Protein 8OU1 (pdb70)

Organism: Mus musculus (NCBI:txid10090)

Sequence (287 aa):
DSPWEGSLDMFSIKHFRAKAQLISGHSSCQLVQALPDVIRSAGRLPPSHVWDLLDSMGPSKAKDICCVIRLCPHGSRDIQNYRLLYSYLNNKQCHCLATVQQVKMVLLPLPAFEPLPARLRPLGGPGLLEITHTSLLLAVLFPKDPDSPWEGSSLDMFSIKHFRAKAQLISGHSCQLVQALPDVIRSAGRLPPSHVWDLLDSMSKAKDICVIRLCCPHGSSRDIQNYRLLYSYLNNKQCHCLATVQQVKMVLLPLPAFEPLPARLRPLGGPGLEITHTSLLLAVLFPKDALPD

Structure (mmCIF, N/CA/C/O backbone):
data_8OU1
#
_entry.id   8OU1
#
_cell.length_a   54.520
_cell.length_b   56.624
_cell.length_c   97.657
_cell.angle_alpha   90.000
_cell.angle_beta   90.000
_cell.angle_gamma   90.000
#
_symmetry.space_group_name_H-M   'P 21 21 21'
#
loop_
_entity.id
_entity.type
_entity.pdbx_description
1 polymer 'SPOC domain-containing protein 1'
2 non-polymer 'CITRATE ANION'
3 water water
#
loop_
_atom_site.group_PDB
_atom_site.id
_atom_site.type_symbol
_atom_site.label_atom_id
_atom_site.label_alt_id
_atom_site.label_comp_id
_atom_site.label_asym_id
_atom_site.label_entity_id
_atom_site.label_seq_id
_atom_site.pdbx_PDB_ins_code
_atom_site.Cartn_x
_atom_site.Cartn_y
_atom_site.Cartn_z
_atom_site.occupancy
_atom_site.B_iso_or_equiv
_atom_site.auth_seq_id
_atom_site.auth_comp_id
_atom_site.auth_asym_id
_atom_site.auth_atom_id
_atom_site.pdbx_PDB_model_num
ATOM 1 N N . ASP A 1 3 ? 20.90161 45.53197 78.62660 1.000 56.50777 685 ASP A N 1
ATOM 2 C CA . ASP A 1 3 ? 19.59353 45.33035 78.00058 1.000 71.99983 685 ASP A CA 1
ATOM 3 C C . ASP A 1 3 ? 19.76811 44.55817 76.68236 1.000 66.18528 685 ASP A C 1
ATOM 4 O O . ASP A 1 3 ? 20.72289 44.76459 75.93020 1.000 52.79250 685 ASP A O 1
ATOM 13 N N . SER A 1 4 ? 18.82436 43.66115 76.43279 1.000 49.49311 686 SER A N 1
ATOM 14 C CA . SER A 1 4 ? 18.96461 42.68038 75.36856 1.000 40.70139 686 SER A CA 1
ATOM 15 C C . SER A 1 4 ? 18.91591 43.30463 73.97397 1.000 29.59236 686 SER A C 1
ATOM 16 O O . SER A 1 4 ? 18.04084 44.13142 73.68515 1.000 28.53814 686 SER A O 1
ATOM 24 N N . PRO A 1 5 ? 19.82790 42.89227 73.07602 1.000 23.20696 687 PRO A N 1
ATOM 25 C CA . PRO A 1 5 ? 19.80954 43.40953 71.70090 1.000 29.07281 687 PRO A CA 1
ATOM 26 C C . PRO A 1 5 ? 18.67247 42.86266 70.85569 1.000 26.69304 687 PRO A C 1
ATOM 27 O O . PRO A 1 5 ? 18.41406 43.39724 69.76863 1.000 28.16022 687 PRO A O 1
ATOM 38 N N . TRP A 1 6 ? 18.01582 41.79048 71.28462 1.000 26.01318 688 TRP A N 1
ATOM 39 C CA . TRP A 1 6 ? 16.84252 41.30674 70.57418 1.000 24.83241 688 TRP A CA 1
ATOM 40 C C . TRP A 1 6 ? 15.88206 40.71839 71.58613 1.000 20.53920 688 TRP A C 1
ATOM 41 O O . TRP A 1 6 ? 16.29794 39.98638 72.48606 1.000 20.36659 688 TRP A O 1
ATOM 62 N N . GLU A 1 7 ? 14.60419 41.06318 71.43444 1.000 20.17486 689 GLU A N 1
ATOM 63 C CA . GLU A 1 7 ? 13.50207 40.40665 72.12081 1.000 18.62460 689 GLU A CA 1
ATOM 64 C C . GLU A 1 7 ? 12.44066 40.10830 71.08127 1.000 23.90950 689 GLU A C 1
ATOM 65 O O . GLU A 1 7 ? 12.13533 40.95326 70.23676 1.000 23.96951 689 GLU A O 1
ATOM 77 N N . GLY A 1 8 ? 11.88405 38.91178 71.14484 1.000 20.34217 690 GLY A N 1
ATOM 78 C CA . GLY A 1 8 ? 10.90049 38.53257 70.15788 1.000 23.60853 690 GLY A CA 1
ATOM 79 C C . GLY A 1 8 ? 10.27323 37.19882 70.46220 1.000 19.35909 690 GLY A C 1
ATOM 80 O O . GLY A 1 8 ? 10.22036 36.76796 71.61730 1.000 21.90496 690 GLY A O 1
ATOM 84 N N . SER A 1 9 ? 9.79417 36.52140 69.42296 1.000 17.37923 691 SER A N 1
ATOM 85 C CA . SER A 1 9 ? 9.11141 35.25326 69.57194 1.000 18.07453 691 SER A CA 1
ATOM 86 C C . SER A 1 9 ? 9.84124 34.17976 68.78235 1.000 21.36659 691 SER A C 1
ATOM 87 O O . SER A 1 9 ? 10.34798 34.44373 67.68167 1.000 20.62833 691 SER A O 1
ATOM 95 N N . LEU A 1 10 ? 9.91393 32.99261 69.36672 1.000 17.75670 692 LEU A N 1
ATOM 96 C CA . LEU A 1 10 ? 10.41730 31.79412 68.69528 1.000 18.26631 692 LEU A CA 1
ATOM 97 C C . LEU A 1 10 ? 9.23268 30.87364 68.42630 1.000 20.00567 692 LEU A C 1
ATOM 98 O O . LEU A 1 10 ? 8.53680 30.45868 69.37060 1.000 18.60368 692 LEU A O 1
ATOM 114 N N . ASP A 1 11 ? 9.04743 30.50586 67.14573 1.000 19.28720 693 ASP A N 1
ATOM 115 C CA . ASP A 1 11 ? 7.92078 29.69085 66.67930 1.000 16.95658 693 ASP A CA 1
ATOM 116 C C . ASP A 1 11 ? 8.58659 28.50604 65.96134 1.000 18.88473 693 ASP A C 1
ATOM 117 O O . ASP A 1 11 ? 8.85916 28.53665 64.75335 1.000 19.22647 693 ASP A O 1
ATOM 126 N N . MET A 1 12 ? 8.87273 27.46341 66.72809 1.000 18.27219 694 MET A N 1
ATOM 127 C CA . MET A 1 12 ? 9.79889 26.40761 66.34915 1.000 20.09679 694 MET A CA 1
ATOM 128 C C . MET A 1 12 ? 9.14151 25.04480 66.39212 1.000 18.24618 694 MET A C 1
ATOM 129 O O . MET A 1 12 ? 8.65789 24.61542 67.44629 1.000 19.57276 694 MET A O 1
ATOM 143 N N . PHE A 1 13 ? 9.20660 24.33769 65.26503 1.000 18.19724 695 PHE A N 1
ATOM 144 C CA . PHE A 1 13 ? 8.71514 22.96969 65.12373 1.000 18.76051 695 PHE A CA 1
ATOM 145 C C . PHE A 1 13 ? 7.31397 22.91665 65.72855 1.000 18.96204 695 PHE A C 1
ATOM 146 O O . PHE A 1 13 ? 6.48645 23.77257 65.39483 1.000 21.58970 695 PHE A O 1
ATOM 163 N N . SER A 1 14 ? 7.01895 21.94809 66.58005 1.000 21.03942 696 SER A N 1
ATOM 164 C CA . SER A 1 14 ? 5.71781 21.76997 67.20411 1.000 24.66822 696 SER A CA 1
ATOM 165 C C . SER A 1 14 ? 5.64731 22.37841 68.59716 1.000 32.61073 696 SER A C 1
ATOM 166 O O . SER A 1 14 ? 4.68164 22.12650 69.32175 1.000 30.71643 696 SER A O 1
ATOM 174 N N . ILE A 1 15 ? 6.66684 23.11837 69.00919 1.000 24.16890 697 ILE A N 1
ATOM 175 C CA . ILE A 1 15 ? 6.66076 23.74269 70.32971 1.000 23.50809 697 ILE A CA 1
ATOM 176 C C . ILE A 1 15 ? 5.90304 25.05474 70.22794 1.000 21.33738 697 ILE A C 1
ATOM 177 O O . ILE A 1 15 ? 6.21696 25.91003 69.38959 1.000 23.58185 697 ILE A O 1
ATOM 193 N N . LYS A 1 16 ? 4.90008 25.22789 71.09162 1.000 27.31843 698 LYS A N 1
ATOM 194 C CA . LYS A 1 16 ? 4.10738 26.44979 71.05688 1.000 24.51594 698 LYS A CA 1
ATOM 195 C C . LYS A 1 16 ? 5.00730 27.67449 71.07147 1.000 22.72304 698 LYS A C 1
ATOM 196 O O . LYS A 1 16 ? 5.97837 27.73379 71.83033 1.000 24.71153 698 LYS A O 1
ATOM 200 N N . HIS A 1 17 ? 4.65317 28.66501 70.25424 1.000 21.51867 699 HIS A N 1
ATOM 201 C CA . HIS A 1 17 ? 5.46261 29.86832 70.15671 1.000 22.85869 699 HIS A CA 1
ATOM 202 C C . HIS A 1 17 ? 5.62493 30.48041 71.54209 1.000 26.09060 699 HIS A C 1
ATOM 203 O O . HIS A 1 17 ? 4.73416 30.38977 72.39448 1.000 25.06935 699 HIS A O 1
ATOM 217 N N . PHE A 1 18 ? 6.81072 31.01648 71.79601 1.000 19.87486 700 PHE A N 1
ATOM 218 C CA . PHE A 1 18 ? 7.05766 31.61900 73.10170 1.000 21.93301 700 PHE A CA 1
ATOM 219 C C . PHE A 1 18 ? 7.99525 32.80015 72.96784 1.000 22.35392 700 PHE A C 1
ATOM 220 O O . PHE A 1 18 ? 8.67282 32.97521 71.95900 1.000 18.45111 700 PHE A O 1
ATOM 237 N N . ARG A 1 19 ? 8.01752 33.63917 74.00329 1.000 19.29252 701 ARG A N 1
ATOM 238 C CA . ARG A 1 19 ? 8.82240 34.84434 73.95344 1.000 20.36030 701 ARG A CA 1
ATOM 239 C C . ARG A 1 19 ? 10.22197 34.57223 74.48293 1.000 17.02426 701 ARG A C 1
ATOM 240 O O . ARG A 1 19 ? 10.40642 33.82129 75.45192 1.000 18.81959 701 ARG A O 1
ATOM 261 N N . ALA A 1 20 ? 11.20622 35.19017 73.82364 1.000 20.14054 702 ALA A N 1
ATOM 262 C CA . ALA A 1 20 ? 12.60599 34.97457 74.12628 1.000 22.38576 702 ALA A CA 1
ATOM 263 C C . ALA A 1 20 ? 13.36659 36.27523 73.93985 1.000 18.92989 702 ALA A C 1
ATOM 264 O O . ALA A 1 20 ? 12.90331 37.21713 73.29063 1.000 21.57464 702 ALA A O 1
ATOM 271 N N . LYS A 1 21 ? 14.56542 36.30191 74.50767 1.000 18.11178 703 LYS A N 1
ATOM 272 C CA . LYS A 1 21 ? 15.49120 37.39432 74.30344 1.000 16.69652 703 LYS A CA 1
ATOM 273 C C . LYS A 1 21 ? 16.87368 36.82263 74.05764 1.000 19.47762 703 LYS A C 1
ATOM 274 O O . LYS A 1 21 ? 17.14595 35.64987 74.32570 1.000 21.44889 703 LYS A O 1
ATOM 293 N N . ALA A 1 22 ? 17.75817 37.67540 73.56845 1.000 20.87940 704 ALA A N 1
ATOM 294 C CA . ALA A 1 22 ? 19.10258 37.27164 73.18470 1.000 17.54129 704 ALA A CA 1
ATOM 295 C C . ALA A 1 22 ? 20.13660 38.02624 73.99455 1.000 28.11399 704 ALA A C 1
ATOM 296 O O . ALA A 1 22 ? 19.95602 39.20600 74.28581 1.000 22.95310 704 ALA A O 1
ATOM 303 N N . GLN A 1 23 ? 21.21895 37.33393 74.36205 1.000 22.21756 705 GLN A N 1
ATOM 304 C CA . GLN A 1 23 ? 22.37994 37.96982 74.97120 1.000 24.28264 705 GLN A CA 1
ATOM 305 C C . GLN A 1 23 ? 23.61529 37.54113 74.19361 1.000 25.94033 705 GLN A C 1
ATOM 306 O O . GLN A 1 23 ? 23.76774 36.36816 73.85440 1.000 24.67780 705 GLN A O 1
ATOM 310 N N . LEU A 1 24 ? 24.49156 38.49206 73.89879 1.000 27.51295 706 LEU A N 1
ATOM 311 C CA . LEU A 1 24 ? 25.72328 38.17688 73.18901 1.000 34.57505 706 LEU A CA 1
ATOM 312 C C . LEU A 1 24 ? 26.63631 37.31352 74.04580 1.000 35.63323 706 LEU A C 1
ATOM 313 O O . LEU A 1 24 ? 26.76810 37.53934 75.24979 1.000 30.90565 706 LEU A O 1
ATOM 329 N N . ILE A 1 25 ? 27.25959 36.29771 73.43917 1.000 25.53756 707 ILE A N 1
ATOM 330 C CA . ILE A 1 25 ? 28.27723 35.56495 74.18201 1.000 23.16030 707 ILE A CA 1
ATOM 331 C C . ILE A 1 25 ? 29.58142 35.47987 73.39417 1.000 35.79314 707 ILE A C 1
ATOM 332 O O . ILE A 1 25 ? 30.66174 35.52976 73.98750 1.000 30.25906 707 ILE A O 1
ATOM 348 N N . SER A 1 26 ? 29.51954 35.39237 72.06582 1.000 34.43029 708 SER A N 1
ATOM 349 C CA . SER A 1 26 ? 30.75038 35.38807 71.27816 1.000 35.15755 708 SER A CA 1
ATOM 350 C C . SER A 1 26 ? 30.68322 36.37311 70.11804 1.000 29.14093 708 SER A C 1
ATOM 351 O O . SER A 1 26 ? 29.62578 36.63317 69.53747 1.000 28.72547 708 SER A O 1
ATOM 359 N N . GLY A 1 27 ? 31.85415 36.89098 69.77918 1.000 34.87999 709 GLY A N 1
ATOM 360 C CA . GLY A 1 27 ? 31.99529 37.99689 68.85990 1.000 38.01249 709 GLY A CA 1
ATOM 361 C C . GLY A 1 27 ? 32.21779 39.28654 69.62670 1.000 46.21653 709 GLY A C 1
ATOM 362 O O . GLY A 1 27 ? 32.10897 39.34887 70.85468 1.000 34.95822 709 GLY A O 1
ATOM 366 N N . HIS A 1 28 ? 32.55761 40.33398 68.88283 1.000 47.24312 710 HIS A N 1
ATOM 367 C CA . HIS A 1 28 ? 32.90557 41.61328 69.48155 1.000 43.04776 710 HIS A CA 1
ATOM 368 C C . HIS A 1 28 ? 31.81409 42.65977 69.29329 1.000 50.25989 710 HIS A C 1
ATOM 369 O O . HIS A 1 28 ? 32.02473 43.82517 69.64629 1.000 34.32162 710 HIS A O 1
ATOM 373 N N A SER A 1 29 ? 30.65902 42.27646 68.74643 0.576 41.94475 711 SER A N 1
ATOM 374 N N B SER A 1 29 ? 30.65224 42.27728 68.76689 0.424 42.07097 711 SER A N 1
ATOM 375 C CA A SER A 1 29 ? 29.55731 43.20941 68.54357 0.576 46.21443 711 SER A CA 1
ATOM 376 C CA B SER A 1 29 ? 29.55415 43.22261 68.61568 0.424 46.22866 711 SER A CA 1
ATOM 377 C C A SER A 1 29 ? 28.24930 42.44056 68.40329 0.576 48.63758 711 SER A C 1
ATOM 378 C C B SER A 1 29 ? 28.25236 42.47099 68.37808 0.424 48.64892 711 SER A C 1
ATOM 379 O O A SER A 1 29 ? 28.22695 41.31453 67.89870 0.576 42.75995 711 SER A O 1
ATOM 380 O O B SER A 1 29 ? 28.23927 41.39160 67.77993 0.424 42.92309 711 SER A O 1
ATOM 395 N N . CYS A 1 30 ? 27.15683 43.07040 68.84572 1.000 49.87865 712 CYS A N 1
ATOM 396 C CA . CYS A 1 30 ? 25.81800 42.49629 68.73924 1.000 47.56962 712 CYS A CA 1
ATOM 397 C C . CYS A 1 30 ? 25.03292 43.08402 67.57008 1.000 46.43917 712 CYS A C 1
ATOM 398 O O . CYS A 1 30 ? 23.79725 42.94037 67.49812 1.000 30.14999 712 CYS A O 1
ATOM 406 N N . GLN A 1 31 ? 25.73078 43.72833 66.63887 1.000 31.60786 713 GLN A N 1
ATOM 407 C CA . GLN A 1 31 ? 25.03546 44.48908 65.61827 1.000 31.54521 713 GLN A CA 1
ATOM 408 C C . GLN A 1 31 ? 24.10896 43.59654 64.80076 1.000 40.11336 713 GLN A C 1
ATOM 409 O O . GLN A 1 31 ? 22.95183 43.95601 64.56404 1.000 33.36816 713 GLN A O 1
ATOM 423 N N . LEU A 1 32 ? 24.57013 42.40128 64.40102 1.000 38.96599 714 LEU A N 1
ATOM 424 C CA . LEU A 1 32 ? 23.69219 41.53360 63.61274 1.000 32.22702 714 LEU A CA 1
ATOM 425 C C . LEU A 1 32 ? 22.46474 41.10997 64.40545 1.000 21.89362 714 LEU A C 1
ATOM 426 O O . LEU A 1 32 ? 21.40488 40.85067 63.81443 1.000 23.90930 714 LEU A O 1
ATOM 442 N N . VAL A 1 33 ? 22.59143 41.03218 65.73327 1.000 24.76775 715 VAL A N 1
ATOM 443 C CA . VAL A 1 33 ? 21.46946 40.64787 66.57756 1.000 24.17232 715 VAL A CA 1
ATOM 444 C C . VAL A 1 33 ? 20.42374 41.74894 66.57688 1.000 25.25148 715 VAL A C 1
ATOM 445 O O . VAL A 1 33 ? 19.21399 41.48539 66.56890 1.000 23.16072 715 VAL A O 1
ATOM 458 N N . GLN A 1 34 ? 20.88037 43.00620 66.59630 1.000 24.88899 716 GLN A N 1
ATOM 459 C CA . GLN A 1 34 ? 19.93953 44.12046 66.62359 1.000 27.77560 716 GLN A CA 1
ATOM 460 C C . GLN A 1 34 ? 19.07986 44.16372 65.36386 1.000 26.97943 716 GLN A C 1
ATOM 461 O 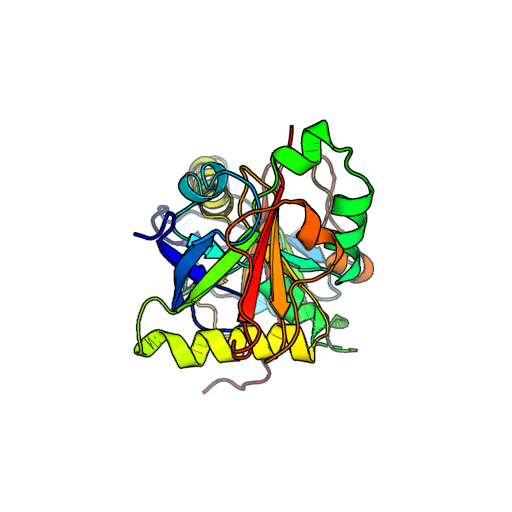O . GLN A 1 34 ? 17.97435 44.71341 65.40129 1.000 28.35749 716 GLN A O 1
ATOM 475 N N . ALA A 1 35 ? 19.53282 43.54474 64.27751 1.000 26.59309 717 ALA A N 1
ATOM 476 C CA . ALA A 1 35 ? 18.79908 43.50295 63.01771 1.000 27.84945 717 ALA A CA 1
ATOM 477 C C . ALA A 1 35 ? 17.82926 42.33320 62.90081 1.000 35.34753 717 ALA A C 1
ATOM 478 O O . ALA A 1 35 ? 17.16666 42.20579 61.86583 1.000 26.97259 717 ALA A O 1
ATOM 485 N N . LEU A 1 36 ? 17.74306 41.46174 63.90469 1.000 26.58609 718 LEU A N 1
ATOM 486 C CA . LEU A 1 36 ? 16.90629 40.28069 63.76136 1.000 25.32294 718 LEU A CA 1
ATOM 487 C C . LEU A 1 36 ? 15.42383 40.64613 63.73986 1.000 25.20853 718 LEU A C 1
ATOM 488 O O . LEU A 1 36 ? 15.00791 41.63065 64.35967 1.000 24.38833 718 LEU A O 1
ATOM 504 N N . PRO A 1 37 ? 14.59805 39.84256 63.07670 1.000 21.55187 719 PRO A N 1
ATOM 505 C CA . PRO A 1 37 ? 13.16982 40.15727 63.00064 1.000 25.92424 719 PRO A CA 1
ATOM 506 C C . PRO A 1 37 ? 12.42902 39.78063 64.27384 1.000 23.15647 719 PRO A C 1
ATOM 507 O O . PRO A 1 37 ? 12.90826 39.02614 65.11596 1.000 23.93688 719 PRO A O 1
ATOM 518 N N . ASP A 1 38 ? 11.19779 40.29247 64.36092 1.000 24.20016 720 ASP A N 1
ATOM 519 C CA . ASP A 1 38 ? 10.38610 40.14816 65.56776 1.000 27.48317 720 ASP A CA 1
ATOM 520 C C . ASP A 1 38 ? 9.94595 38.70282 65.79975 1.000 24.01946 720 ASP A C 1
ATOM 521 O O . ASP A 1 38 ? 9.80453 38.27438 66.95250 1.000 25.43459 720 ASP A O 1
ATOM 530 N N . VAL A 1 39 ? 9.64916 37.96053 64.72755 1.000 18.96193 721 VAL A N 1
ATOM 531 C CA . VAL A 1 39 ? 9.19643 36.57392 64.82690 1.000 22.44305 721 VAL A CA 1
ATOM 532 C C . VAL A 1 39 ? 10.19963 35.69636 64.09241 1.000 22.09665 721 VAL A C 1
ATOM 533 O O . VAL A 1 39 ? 10.48105 35.92972 62.90869 1.000 22.48018 721 VAL A O 1
ATOM 546 N N . ILE A 1 40 ? 10.75951 34.71254 64.79559 1.000 22.47784 722 ILE A N 1
ATOM 547 C CA . ILE A 1 40 ? 11.74051 33.79287 64.22513 1.000 21.91985 722 ILE A CA 1
ATOM 548 C C . ILE A 1 40 ? 11.17636 32.38001 64.26784 1.000 20.94650 722 ILE A C 1
ATOM 549 O O . ILE A 1 40 ? 10.86794 31.85303 65.34594 1.000 19.65889 722 ILE A O 1
ATOM 565 N N . ARG A 1 41 ? 11.06649 31.74773 63.10399 1.000 15.23985 723 ARG A N 1
ATOM 566 C CA . ARG A 1 41 ? 10.46699 30.43103 63.01840 1.000 13.46896 723 ARG A CA 1
ATOM 567 C C . ARG A 1 41 ? 11.49007 29.40649 62.55823 1.000 18.42981 723 ARG A C 1
ATOM 568 O O . ARG A 1 41 ? 12.59638 29.74271 62.12866 1.000 19.70495 723 ARG A O 1
ATOM 589 N N . SER A 1 42 ? 11.09780 28.13799 62.64963 1.000 17.29081 724 SER A N 1
ATOM 590 C CA . SER A 1 42 ? 11.96610 27.07410 62.13757 1.000 15.54211 724 SER A CA 1
ATOM 591 C C . SER A 1 42 ? 11.75285 26.91963 60.63081 1.000 20.29833 724 SER A C 1
ATOM 592 O O . SER A 1 42 ? 10.64437 26.59486 60.19259 1.000 19.80403 724 SER A O 1
ATOM 600 N N . ALA A 1 43 ? 12.82473 27.08866 59.85107 1.000 19.41546 725 ALA A N 1
ATOM 601 C CA . ALA A 1 43 ? 12.78170 26.74336 58.42866 1.000 24.95841 725 ALA A CA 1
ATOM 602 C C . ALA A 1 43 ? 13.06206 25.26833 58.21519 1.000 24.99320 725 ALA A C 1
ATOM 603 O O . ALA A 1 43 ? 12.46606 24.64123 57.31939 1.000 23.34486 725 ALA A O 1
ATOM 610 N N . GLY A 1 44 ? 13.92175 24.68501 59.04360 1.000 21.32840 726 GLY A N 1
ATOM 611 C CA . GLY A 1 44 ? 14.16928 23.26068 58.93063 1.000 26.39824 726 GLY A CA 1
ATOM 612 C C . GLY A 1 44 ? 15.19337 22.79426 59.93511 1.000 27.08104 726 GLY A C 1
ATOM 613 O O . GLY A 1 44 ? 15.72588 23.57389 60.72648 1.000 22.16806 726 GLY A O 1
ATOM 617 N N . ARG A 1 45 ? 15.43706 21.49408 59.91892 1.000 22.64556 727 ARG A N 1
ATOM 618 C CA . ARG A 1 45 ? 16.44786 20.89371 60.77094 1.000 19.98203 727 ARG A CA 1
ATOM 619 C C . ARG A 1 45 ? 17.76345 20.82920 60.00583 1.000 22.82408 727 ARG A C 1
ATOM 620 O O . ARG A 1 45 ? 17.78487 20.76499 58.77187 1.000 24.64488 727 ARG A O 1
ATOM 641 N N . LEU A 1 46 ? 18.86106 20.86963 60.74379 1.000 19.05707 728 LEU A N 1
ATOM 642 C CA . LEU A 1 46 ? 20.19148 20.74659 60.16382 1.000 22.21799 728 LEU A CA 1
ATOM 643 C C . LEU A 1 46 ? 20.99197 19.69410 60.91255 1.000 19.38916 728 LEU A C 1
ATOM 644 O O . LEU A 1 46 ? 20.87872 19.58549 62.13449 1.000 19.00341 728 LEU A O 1
ATOM 660 N N . PRO A 1 47 ? 21.85495 18.95070 60.22405 1.000 22.75638 729 PRO A N 1
ATOM 661 C CA . PRO A 1 47 ? 22.83919 18.13780 60.92982 1.000 21.02040 729 PRO A CA 1
ATOM 662 C C . PRO A 1 47 ? 23.70978 19.03097 61.79021 1.000 17.42620 729 PRO A C 1
ATOM 663 O O . PRO A 1 47 ? 24.06053 20.14654 61.37042 1.000 20.31505 729 PRO A O 1
ATOM 674 N N . PRO A 1 48 ? 24.08001 18.58844 62.98577 1.000 20.07065 730 PRO A N 1
ATOM 675 C CA . PRO A 1 48 ? 24.95073 19.43272 63.83003 1.000 23.37514 730 PRO A CA 1
ATOM 676 C C . PRO A 1 48 ? 26.25078 19.80690 63.16569 1.000 26.59245 730 PRO A C 1
ATOM 677 O O . PRO A 1 48 ? 26.79860 20.87897 63.45460 1.000 24.67108 730 PRO A O 1
ATOM 688 N N . SER A 1 49 ? 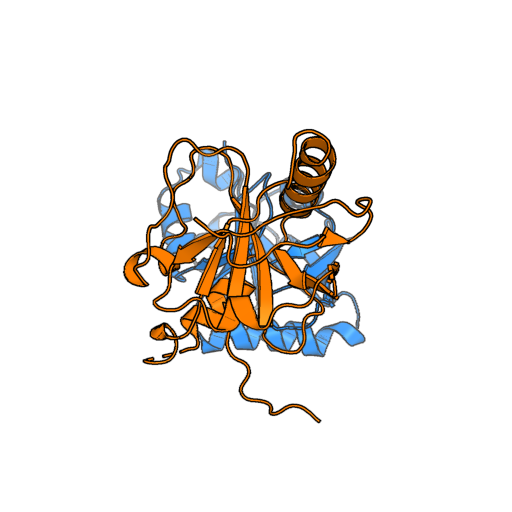26.75738 18.97196 62.25392 1.000 21.25017 731 SER A N 1
ATOM 689 C CA . SER A 1 49 ? 28.01799 19.29928 61.60371 1.000 22.72331 731 SER A CA 1
ATOM 690 C C . SER A 1 49 ? 27.90386 20.51639 60.70822 1.000 20.78414 731 SER A C 1
ATOM 691 O O . SER A 1 49 ? 28.93568 21.10121 60.35243 1.000 23.66769 731 SER A O 1
ATOM 699 N N . HIS A 1 50 ? 26.69225 20.88399 60.27974 1.000 23.36751 732 HIS A N 1
ATOM 700 C CA . HIS A 1 50 ? 26.54919 21.94532 59.28786 1.000 21.49541 732 HIS A CA 1
ATOM 701 C C . HIS A 1 50 ? 27.16759 23.25021 59.78554 1.000 21.28706 732 HIS A C 1
ATOM 702 O O . HIS A 1 50 ? 27.97261 23.88508 59.08643 1.000 22.96469 732 HIS A O 1
ATOM 716 N N . VAL A 1 51 ? 26.80357 23.65804 61.00236 1.000 18.20225 733 VAL A N 1
ATOM 717 C CA . VAL A 1 51 ? 27.27213 24.94194 61.52499 1.000 22.62246 733 VAL A CA 1
ATOM 718 C C . VAL A 1 51 ? 28.78412 24.92514 61.72526 1.000 22.88954 733 VAL A C 1
ATOM 719 O O . VAL A 1 51 ? 29.48306 25.91369 61.43040 1.000 23.48967 733 VAL A O 1
ATOM 732 N N . TRP A 1 52 ? 29.32598 23.79305 62.17087 1.000 22.50799 734 TRP A N 1
ATOM 733 C CA . TRP A 1 52 ? 30.76297 23.73747 62.42884 1.000 24.27228 734 TRP A CA 1
ATOM 734 C C . TRP A 1 52 ? 31.55053 23.72158 61.12520 1.000 25.44633 734 TRP A C 1
ATOM 735 O O . TRP A 1 52 ? 32.61618 24.33878 61.03109 1.000 25.90301 734 TRP A O 1
ATOM 756 N N . ASP A 1 53 ? 31.04852 23.01296 60.11314 1.000 24.24555 735 ASP A N 1
ATOM 757 C CA . ASP A 1 53 ? 31.67376 23.04558 58.79516 1.000 24.56872 735 ASP A CA 1
ATOM 758 C C . ASP A 1 53 ? 31.69082 24.45972 58.23475 1.000 26.41434 735 ASP A C 1
ATOM 759 O O . ASP A 1 53 ? 32.67893 24.88340 57.62269 1.000 26.02191 735 ASP A O 1
ATOM 768 N N . LEU A 1 54 ? 30.57944 25.19153 58.39485 1.000 22.07702 736 LEU A N 1
ATOM 769 C CA . LEU A 1 54 ? 30.51096 26.57640 57.91888 1.000 23.15478 736 LEU A CA 1
ATOM 770 C C . LEU A 1 54 ? 31.57754 27.44581 58.58413 1.000 27.26031 736 LEU A C 1
ATOM 771 O O . LEU A 1 54 ? 32.31773 28.19989 57.91143 1.000 29.14219 736 LEU A O 1
ATOM 787 N N . LEU A 1 55 ? 31.66023 27.36076 59.91652 1.000 26.13689 737 LEU A N 1
ATOM 788 C CA . LEU A 1 55 ? 32.68765 28.10537 60.64019 1.000 29.22667 737 LEU A CA 1
ATOM 789 C C . LEU A 1 55 ? 34.08749 27.70715 60.17844 1.000 34.49369 737 LEU A C 1
ATOM 790 O O . LEU A 1 55 ? 34.93533 28.57299 59.92737 1.000 34.23378 737 LEU A O 1
ATOM 806 N N . ASP A 1 56 ? 34.35239 26.39664 60.06532 1.000 27.37027 738 ASP A N 1
ATOM 807 C CA . ASP A 1 56 ? 35.65858 25.94031 59.60005 1.000 32.46826 738 ASP A CA 1
ATOM 808 C C . ASP A 1 56 ? 35.98287 26.48212 58.21766 1.000 30.48131 738 ASP A C 1
ATOM 809 O O . ASP A 1 56 ? 37.15797 26.68891 57.88865 1.000 37.66713 738 ASP A O 1
ATOM 818 N N . SER A 1 57 ? 34.96299 26.64808 57.37123 1.000 29.56703 739 SER A N 1
ATOM 819 C 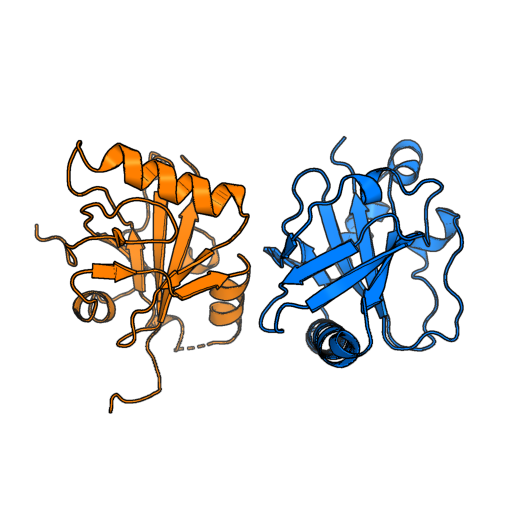CA . SER A 1 57 ? 35.18151 27.08371 56.00011 1.000 32.82753 739 SER A CA 1
ATOM 820 C C . SER A 1 57 ? 35.49834 28.56050 55.90565 1.000 41.81029 739 SER A C 1
ATOM 821 O O . SER A 1 57 ? 36.02328 29.00533 54.87922 1.000 37.98892 739 SER A O 1
ATOM 829 N N . MET A 1 58 ? 35.13520 29.33396 56.91808 1.000 33.76769 740 MET A N 1
ATOM 830 C CA . MET A 1 58 ? 35.37500 30.77251 56.88915 1.000 36.79543 740 MET A CA 1
ATOM 831 C C . MET A 1 58 ? 36.77825 31.15262 57.37223 1.000 36.78142 740 MET A C 1
ATOM 832 O O . MET A 1 58 ? 37.36025 30.50386 58.24745 1.000 43.56477 740 MET A O 1
ATOM 846 N N . GLY A 1 59 ? 37.31205 32.23073 56.79751 1.000 43.13688 741 GLY A N 1
ATOM 847 C CA . GLY A 1 59 ? 38.60062 32.76082 57.19577 1.000 59.04448 741 GLY A CA 1
ATOM 848 C C . GLY A 1 59 ? 38.48430 33.77995 58.31228 1.000 59.61119 741 GLY A C 1
ATOM 849 O O . GLY A 1 59 ? 37.38439 34.20020 58.66705 1.000 59.20405 741 GLY A O 1
ATOM 853 N N . PRO A 1 60 ? 39.61518 34.20626 58.88596 1.000 62.32573 742 PRO A N 1
ATOM 854 C CA . PRO A 1 60 ? 39.53141 35.11822 60.04839 1.000 60.76880 742 PRO A CA 1
ATOM 855 C C . PRO A 1 60 ? 38.79632 36.41977 59.75752 1.000 61.04506 742 PRO A C 1
ATOM 856 O O . PRO A 1 60 ? 38.01906 36.90031 60.60269 1.000 59.71391 742 PRO A O 1
ATOM 859 N N . SER A 1 61 ? 39.02287 37.00191 58.57492 1.000 56.61700 743 SER A N 1
ATOM 860 C CA . SER A 1 61 ? 38.35393 38.24811 58.21452 1.000 60.94231 743 SER A CA 1
ATOM 861 C C . SER A 1 61 ? 36.84326 38.10814 58.32472 1.000 62.97882 743 SER A C 1
ATOM 862 O O . SER A 1 61 ? 36.15612 39.03371 58.77632 1.000 49.09068 743 SER A O 1
ATOM 866 N N . LYS A 1 62 ? 36.30882 36.95693 57.90770 1.000 63.29638 744 LYS A N 1
ATOM 867 C CA . LYS A 1 62 ? 34.86758 36.74116 57.93191 1.000 53.75421 744 LYS A CA 1
ATOM 868 C C . LYS A 1 62 ? 34.39290 36.25052 59.29587 1.000 45.66325 744 LYS A C 1
ATOM 869 O O . LYS A 1 62 ? 33.30542 36.62105 59.75212 1.000 43.19719 744 LYS A O 1
ATOM 873 N N . ALA A 1 63 ? 35.18471 35.40790 59.95437 1.000 43.18733 745 ALA A N 1
ATOM 874 C CA . ALA A 1 63 ? 34.80581 34.90087 61.26253 1.000 34.41234 745 ALA A CA 1
ATOM 875 C C . ALA A 1 63 ? 34.72093 36.02166 62.28546 1.000 48.94331 745 ALA A C 1
ATOM 876 O O . ALA A 1 63 ? 34.04616 35.85967 63.30887 1.000 43.56721 745 ALA A O 1
ATOM 883 N N . LYS A 1 64 ? 35.35597 37.16922 62.01670 1.000 50.71334 746 LYS A N 1
ATOM 884 C CA . LYS A 1 64 ? 35.19782 38.30080 62.92638 1.000 45.46955 746 LYS A CA 1
ATOM 885 C C . LYS A 1 64 ? 33.81091 38.93074 62.83795 1.000 47.39619 746 LYS A C 1
ATOM 886 O O . LYS A 1 64 ? 33.46123 39.73739 63.70742 1.000 60.01306 746 LYS A O 1
ATOM 890 N N . ASP A 1 65 ? 33.01020 38.57719 61.82910 1.000 41.80658 747 ASP A N 1
ATOM 891 C CA . ASP A 1 65 ? 31.67906 39.15117 61.65962 1.000 40.55256 747 ASP A CA 1
ATOM 892 C C . ASP A 1 65 ? 30.57133 38.25617 62.20432 1.000 34.15898 747 ASP A C 1
ATOM 893 O O . ASP A 1 65 ? 29.40731 38.67038 62.20644 1.000 35.61843 747 ASP A O 1
ATOM 902 N N . ILE A 1 66 ? 30.90039 37.05556 62.66238 1.000 31.40642 748 ILE A N 1
ATOM 903 C CA . ILE A 1 66 ? 29.90882 36.13034 63.19493 1.000 24.07731 748 ILE A CA 1
ATOM 904 C C . ILE A 1 66 ? 29.50432 36.54388 64.59179 1.000 28.24527 748 ILE A C 1
ATOM 905 O O . ILE A 1 66 ? 30.32418 37.05842 65.36422 1.000 29.17540 748 ILE A O 1
ATOM 921 N N A CYS A 1 67 ? 28.21772 36.36801 64.90827 0.691 22.22797 749 CYS A N 1
ATOM 922 N N B CYS A 1 67 ? 28.25512 36.25186 64.95130 0.309 22.74143 749 CYS A N 1
ATOM 923 C CA A CYS A 1 67 ? 27.73548 36.54547 66.27011 0.691 24.74198 749 CYS A CA 1
ATOM 924 C CA B CYS A 1 67 ? 27.76675 36.56530 66.28833 0.309 24.64357 749 CYS A CA 1
ATOM 925 C C A CYS A 1 67 ? 27.28772 35.20546 66.83726 0.691 24.25303 749 CYS A C 1
ATOM 926 C C B CYS A 1 67 ? 27.09473 35.35229 66.91108 0.309 23.66706 749 CYS A C 1
ATOM 927 O O A CYS A 1 67 ? 26.77273 34.35665 66.10985 0.691 22.27635 749 CYS A O 1
ATOM 928 O O B CYS A 1 67 ? 26.22175 34.73956 66.29347 0.309 21.53349 749 CYS A O 1
ATOM 943 N N . VAL A 1 68 ? 27.48232 35.01685 68.13963 1.000 23.26172 750 VAL A N 1
ATOM 944 C CA . VAL A 1 68 ? 26.86555 33.92106 68.87941 1.000 24.20782 750 VAL A CA 1
ATOM 945 C C . VAL A 1 68 ? 26.04096 34.52491 70.00498 1.000 24.72309 750 VAL A C 1
ATOM 946 O O . VAL A 1 68 ? 26.54712 35.34161 70.78606 1.000 22.66076 750 VAL A O 1
ATOM 960 N N . ILE A 1 69 ? 24.78936 34.09605 70.12177 1.000 19.05073 751 ILE A N 1
ATOM 961 C CA . ILE A 1 69 ? 23.93546 34.57037 71.19710 1.000 19.83128 751 ILE A CA 1
ATOM 962 C C . ILE A 1 69 ? 23.49362 33.38742 72.04832 1.000 21.73267 751 ILE A C 1
ATOM 963 O O . ILE A 1 69 ? 23.38408 32.24937 71.58395 1.000 18.25431 751 ILE A O 1
ATOM 979 N N . ARG A 1 70 ? 23.23031 33.68850 73.30637 1.000 20.10687 752 ARG A N 1
ATOM 980 C CA . ARG A 1 70 ? 22.50718 32.83604 74.21637 1.000 18.82096 752 ARG A CA 1
ATOM 981 C C . ARG A 1 70 ? 21.05403 33.27502 74.16740 1.000 22.26559 752 ARG A C 1
ATOM 982 O O . ARG A 1 70 ? 20.76026 34.45760 74.34835 1.000 22.32072 752 ARG A O 1
ATOM 1003 N N . LEU A 1 71 ? 20.14961 32.35408 73.86406 1.000 18.52930 753 LEU A N 1
ATOM 1004 C CA . LEU A 1 71 ? 18.73467 32.66700 73.95377 1.000 18.28705 753 LEU A CA 1
ATOM 1005 C C . LEU A 1 71 ? 18.23720 32.38930 75.37160 1.000 24.11046 753 LEU A C 1
ATOM 1006 O O . LEU A 1 71 ? 18.71861 31.48010 76.05887 1.000 20.50993 753 LEU A O 1
ATOM 1022 N N . CYS A 1 72 ? 17.28010 33.20416 75.81401 1.000 19.20505 754 CYS A N 1
ATOM 1023 C CA . CYS A 1 72 ? 16.76882 33.17764 77.16910 1.000 21.01154 754 CYS A CA 1
ATOM 1024 C C . CYS A 1 72 ? 15.25100 33.27182 77.09710 1.000 20.33713 754 CYS A C 1
ATOM 1025 O O . CYS A 1 72 ? 14.72734 33.99519 76.23662 1.000 20.61641 754 CYS A O 1
ATOM 1033 N N . PRO A 1 73 ? 14.51695 32.55307 77.94921 1.000 21.28404 755 PRO A N 1
ATOM 1034 C CA . PRO A 1 73 ? 13.07312 32.80072 78.02604 1.000 19.42129 755 PRO A CA 1
ATOM 1035 C C . PRO A 1 73 ? 12.83322 34.24285 78.44759 1.000 22.80816 755 PRO A C 1
ATOM 1036 O O . PRO A 1 73 ? 13.55754 34.79223 79.28224 1.000 25.67516 755 PRO A O 1
ATOM 1047 N N . HIS A 1 74 ? 11.83955 34.88200 77.81714 1.000 22.40944 756 HIS A N 1
ATOM 1048 C CA . HIS A 1 74 ? 11.56041 36.28313 78.13174 1.000 21.94012 756 HIS A CA 1
ATOM 1049 C C . HIS A 1 74 ? 11.04310 36.42918 79.55519 1.000 24.86273 756 HIS A C 1
ATOM 1050 O O . HIS A 1 74 ? 11.43389 37.36101 80.27252 1.000 31.67707 756 HIS A O 1
ATOM 1064 N N . GLY A 1 75 ? 10.16132 35.53262 79.97614 1.000 22.38554 757 GLY A N 1
ATOM 1065 C CA . GLY A 1 75 ? 9.64200 35.53942 81.32468 1.000 32.24050 757 GLY A CA 1
ATOM 1066 C C . GLY A 1 75 ? 9.40878 34.13044 81.82924 1.000 33.97681 757 GLY A C 1
ATOM 1067 O O . GLY A 1 75 ? 9.67968 33.14350 81.14197 1.000 25.55631 757 GLY A O 1
ATOM 1071 N N . SER A 1 76 ? 8.92651 34.05561 83.06512 1.000 28.95221 758 SER A N 1
ATOM 1072 C CA . SER A 1 76 ? 8.74241 32.75790 83.70310 1.000 24.38532 758 SER A CA 1
ATOM 1073 C C . SER A 1 76 ? 7.78459 31.86889 82.92636 1.000 22.08588 758 SER A C 1
ATOM 1074 O O . SER A 1 76 ? 7.96293 30.64872 82.89826 1.000 28.27187 758 SER A O 1
ATOM 1082 N N . ARG A 1 77 ? 6.77011 32.45223 82.28546 1.000 28.91983 759 ARG A N 1
ATOM 1083 C CA . ARG A 1 77 ? 5.81566 31.61731 81.57200 1.000 29.06368 759 ARG A CA 1
ATOM 1084 C C . ARG A 1 77 ? 6.42184 30.98908 80.32032 1.000 29.19323 759 ARG A C 1
ATOM 1085 O O . ARG A 1 77 ? 5.79907 30.10298 79.72983 1.000 29.23872 759 ARG A O 1
ATOM 1106 N N . ASP A 1 78 ? 7.59785 31.43957 79.89636 1.000 23.82586 760 ASP A N 1
ATOM 1107 C CA . ASP A 1 78 ? 8.25781 30.91535 78.69884 1.000 20.24782 760 ASP A CA 1
ATOM 1108 C C . ASP A 1 78 ? 9.24772 29.80272 78.99148 1.000 25.29326 760 ASP A C 1
ATOM 1109 O O . ASP A 1 78 ? 9.70705 29.13567 78.05256 1.000 22.42175 760 ASP A O 1
ATOM 1118 N N . ILE A 1 79 ? 9.55652 29.55960 80.26738 1.000 20.85017 761 ILE A N 1
ATOM 1119 C CA . ILE A 1 79 ? 10.58766 28.58538 80.60190 1.000 22.62444 761 ILE A CA 1
ATOM 1120 C C . ILE A 1 79 ? 10.21878 27.20392 80.08255 1.000 23.90036 761 ILE A C 1
ATOM 1121 O O . ILE A 1 79 ? 11.06749 26.47847 79.54828 1.000 24.59985 761 ILE A O 1
ATOM 1137 N N . GLN A 1 80 ? 8.96472 26.79020 80.26776 1.000 24.00439 762 GLN A N 1
ATOM 1138 C CA . GLN A 1 80 ? 8.59987 25.41985 79.92870 1.000 24.01426 762 GLN A CA 1
ATOM 1139 C C . GLN A 1 80 ? 8.82683 25.15107 78.44004 1.000 24.12278 762 GLN A C 1
ATOM 1140 O O . GLN A 1 80 ? 9.40830 24.12506 78.06323 1.000 24.91725 762 GLN A O 1
ATOM 1154 N N . ASN A 1 81 ? 8.36128 26.05205 77.57636 1.000 21.05709 763 ASN A N 1
ATOM 1155 C CA . ASN A 1 81 ? 8.50457 25.80803 76.13953 1.000 19.44429 763 ASN A CA 1
ATOM 1156 C C . ASN A 1 81 ? 9.94534 25.99147 75.68378 1.000 19.56944 763 ASN A C 1
ATOM 1157 O O . ASN A 1 81 ? 10.39715 25.28812 74.77136 1.000 19.45674 763 ASN A O 1
ATOM 1168 N N . TYR A 1 82 ? 10.69177 26.89182 76.32034 1.000 21.10762 764 TYR A N 1
ATOM 1169 C CA . TYR A 1 82 ? 12.12318 26.97164 76.05282 1.000 18.50302 764 TYR A CA 1
ATOM 1170 C C . TYR A 1 82 ? 12.78825 25.62624 76.29041 1.000 18.49779 764 TYR A C 1
ATOM 1171 O O . TYR A 1 82 ? 13.55185 25.12474 75.44601 1.000 18.78099 764 TYR A O 1
ATOM 1189 N N . ARG A 1 83 ? 12.49644 25.01471 77.44305 1.000 20.37838 765 ARG A N 1
ATOM 1190 C CA . ARG A 1 83 ? 13.09063 23.72342 77.75396 1.000 20.88958 765 ARG A CA 1
ATOM 1191 C C . ARG A 1 83 ? 12.60242 22.65247 76.79060 1.000 21.51191 765 ARG A C 1
ATOM 1192 O O . ARG A 1 83 ? 13.36984 21.75970 76.41763 1.000 21.23895 765 ARG A O 1
ATOM 1213 N N . LEU A 1 84 ? 11.34562 22.73570 76.35787 1.000 19.46841 766 LEU A N 1
ATOM 1214 C CA . LEU A 1 84 ? 10.85165 21.75136 75.40057 1.000 20.13307 766 LEU A CA 1
ATOM 1215 C C . LEU A 1 84 ? 11.56864 21.87230 74.05669 1.000 21.41813 766 LEU A C 1
ATOM 1216 O O . LEU A 1 84 ? 11.84832 20.85533 73.41030 1.000 21.62868 766 LEU A O 1
ATOM 1232 N N . LEU A 1 85 ? 11.87351 23.09788 73.62271 1.000 20.93213 767 LEU A N 1
ATOM 1233 C CA . LEU A 1 85 ? 12.59606 23.25850 72.36609 1.000 20.27445 767 LEU A CA 1
ATOM 1234 C C . LEU A 1 85 ? 14.01660 22.71396 72.49070 1.000 18.95114 767 LEU A C 1
ATOM 1235 O O . LEU A 1 85 ? 14.52733 22.03545 71.57917 1.000 18.69117 767 LEU A O 1
ATOM 1251 N N . TYR A 1 86 ? 14.66763 22.99172 73.62630 1.000 18.09507 768 TYR A N 1
ATOM 1252 C CA . TYR A 1 86 ? 15.96003 22.37268 73.88554 1.000 20.75038 768 TYR A CA 1
ATOM 1253 C C . TYR A 1 86 ? 15.86157 20.85842 73.73543 1.000 18.93050 768 TYR A C 1
ATOM 1254 O O . TYR A 1 86 ? 16.67484 20.23224 73.04440 1.000 22.09328 768 TYR A O 1
ATOM 1272 N N . SER A 1 87 ? 14.88055 20.25443 74.40781 1.000 20.72212 769 SER A N 1
ATOM 1273 C CA . SER A 1 87 ? 14.74972 18.79569 74.39941 1.000 20.80055 769 SER A CA 1
ATOM 1274 C C . SER A 1 87 ? 14.47747 18.26505 72.99845 1.000 21.04501 769 SER A C 1
ATOM 1275 O O . SER A 1 87 ? 14.97916 17.19863 72.62398 1.000 25.94752 769 SER A O 1
ATOM 1283 N N . TYR A 1 88 ? 13.70901 19.00042 72.19913 1.000 22.54894 770 TYR A N 1
ATOM 1284 C CA . TYR A 1 88 ? 13.42485 18.55461 70.83819 1.000 24.20826 770 TYR A CA 1
ATOM 1285 C C . TYR A 1 88 ? 14.72134 18.44233 70.03933 1.000 22.83591 770 TYR A C 1
ATOM 1286 O O . TYR A 1 88 ? 15.01241 17.40084 69.42219 1.000 21.80102 770 TYR A O 1
ATOM 1304 N N . LEU A 1 89 ? 15.54334 19.49529 70.07939 1.000 20.08338 771 LEU A N 1
ATOM 1305 C CA . LEU A 1 89 ? 16.79789 19.44371 69.32554 1.000 19.23359 771 LEU A CA 1
ATOM 1306 C C . LEU A 1 89 ? 17.76805 18.40924 69.89436 1.000 20.87950 771 LEU A C 1
ATOM 1307 O O . LEU A 1 89 ? 18.41540 17.66933 69.13648 1.000 24.32171 771 LEU A O 1
ATOM 1323 N N . ASN A 1 90 ? 17.91298 18.37249 71.22231 1.000 22.59151 772 ASN A N 1
ATOM 1324 C CA . ASN A 1 90 ? 18.85350 17.44002 71.84050 1.000 27.64268 772 ASN A CA 1
ATOM 1325 C C . ASN A 1 90 ? 18.45611 16.00275 71.55498 1.000 29.36950 772 ASN A C 1
ATOM 1326 O O . ASN A 1 90 ? 19.31678 15.15079 71.29008 1.000 27.61455 772 ASN A O 1
ATOM 1337 N N . ASN A 1 91 ? 17.15834 15.70377 71.64409 1.000 26.04538 773 ASN A N 1
ATOM 1338 C CA . ASN A 1 91 ? 16.69689 14.33465 71.47227 1.000 33.98422 773 ASN A CA 1
ATOM 1339 C C . ASN A 1 91 ? 16.79290 13.89953 70.02290 1.000 34.78608 773 ASN A C 1
ATOM 1340 O O . ASN A 1 91 ? 17.05470 12.72101 69.74875 1.000 36.38492 773 ASN A O 1
ATOM 1351 N N . LYS A 1 92 ? 16.64237 14.82635 69.07937 1.000 32.17604 774 LYS A N 1
ATOM 1352 C CA . LYS A 1 92 ? 16.81703 14.44612 67.68475 1.000 32.81539 774 LYS A CA 1
ATOM 1353 C C . LYS A 1 92 ? 18.24322 14.62580 67.18285 1.000 26.39656 774 LYS A C 1
ATOM 1354 O O . LYS A 1 92 ? 18.51017 14.32438 66.01474 1.000 34.99707 774 LYS A O 1
ATOM 1373 N N . GLN A 1 93 ? 19.16455 15.07261 68.03090 1.000 24.73912 775 GLN A N 1
ATOM 1374 C CA . GLN A 1 93 ? 20.54347 15.28658 67.61679 1.000 33.83680 775 GLN A CA 1
ATOM 1375 C C . GLN A 1 93 ? 20.60343 16.14691 66.35349 1.000 34.09684 775 GLN A C 1
ATOM 1376 O O . GLN A 1 93 ? 21.21797 15.78911 65.34524 1.000 27.69520 775 GLN A O 1
ATOM 1390 N N . CYS A 1 94 ? 19.93736 17.30241 66.39819 1.000 25.03294 776 CYS A N 1
ATOM 1391 C CA . CYS A 1 94 ? 19.92453 18.19031 65.24874 1.000 19.71949 776 CYS A CA 1
ATOM 1392 C C . CYS A 1 94 ? 20.02054 19.63316 65.72867 1.000 19.29030 776 CYS A C 1
ATOM 1393 O O . CYS A 1 94 ? 19.87496 19.92652 66.91704 1.000 23.30022 776 CYS A O 1
ATOM 1401 N N . HIS A 1 95 ? 20.30399 20.51557 64.78371 1.000 19.28427 777 HIS A N 1
ATOM 1402 C CA . HIS A 1 95 ? 20.20524 21.95910 64.94381 1.000 17.79518 777 HIS A CA 1
ATOM 1403 C C . HIS A 1 95 ? 19.00757 22.46154 64.14404 1.000 20.54342 777 HIS A C 1
ATOM 1404 O O . HIS A 1 95 ? 18.32922 21.70472 63.44478 1.000 21.39652 777 HIS A O 1
ATOM 1418 N N . CYS A 1 96 ? 18.73613 23.76055 64.24385 1.000 15.12444 778 CYS A N 1
ATOM 1419 C CA . CYS A 1 96 ? 17.63118 24.37926 63.53347 1.000 16.20514 778 CYS A CA 1
ATOM 1420 C C . CYS A 1 96 ? 18.11687 25.51397 62.64635 1.000 17.38089 778 CYS A C 1
ATOM 1421 O O . CYS A 1 96 ? 18.80412 26.42432 63.11765 1.000 17.35221 778 CYS A O 1
ATOM 1429 N N . LEU A 1 97 ? 17.75342 25.45918 61.36320 1.000 16.29813 779 LEU A N 1
ATOM 1430 C CA . LEU A 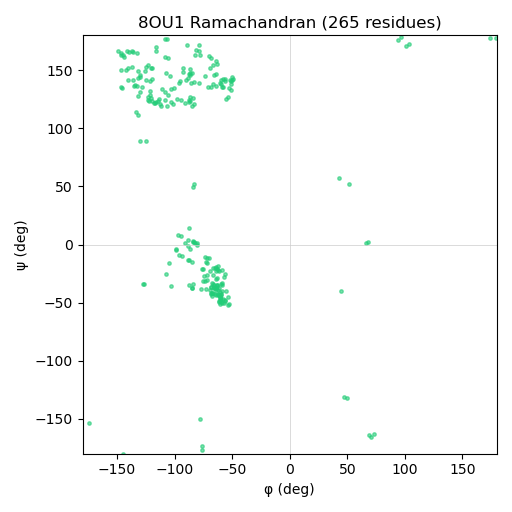1 97 ? 17.88037 26.60065 60.48282 1.000 16.49123 779 LEU A CA 1
ATOM 1431 C C . LEU A 1 97 ? 16.64530 27.47022 60.64478 1.000 18.71719 779 LEU A C 1
ATOM 1432 O O . LEU A 1 97 ? 15.52002 27.00452 60.39504 1.000 18.82956 779 LEU A O 1
ATOM 1448 N N . ALA A 1 98 ? 16.85958 28.72748 61.07551 1.000 16.49237 780 ALA A N 1
ATOM 1449 C CA . ALA A 1 98 ? 15.77450 29.66019 61.31020 1.000 14.38543 780 ALA A CA 1
ATOM 1450 C C . ALA A 1 98 ? 15.32821 30.30487 60.00516 1.000 19.77521 780 ALA A C 1
ATOM 1451 O O . ALA A 1 98 ? 15.99589 30.20883 58.96377 1.000 21.30985 780 ALA A O 1
ATOM 1458 N N . THR A 1 99 ? 14.18144 30.96991 60.06019 1.000 18.28342 781 THR A N 1
ATOM 1459 C CA . THR A 1 99 ? 13.65286 31.67716 58.89566 1.000 18.72038 781 THR A CA 1
ATOM 1460 C C . THR A 1 99 ? 14.29948 33.03665 58.66973 1.000 27.76025 781 THR A C 1
ATOM 1461 O O . THR A 1 99 ? 13.90909 33.73335 57.72268 1.000 26.13494 781 THR A O 1
ATOM 1472 N N . VAL A 1 100 ? 15.26959 33.44350 59.49372 1.000 21.55047 782 VAL A N 1
ATOM 1473 C CA . VAL A 1 100 ? 15.86752 34.76300 59.32491 1.000 21.32835 782 VAL A CA 1
ATOM 1474 C C . VAL A 1 100 ? 16.49317 34.87119 57.93888 1.000 21.77502 782 VAL A C 1
ATOM 1475 O O . VAL A 1 100 ? 17.16909 33.94778 57.46824 1.000 20.55089 782 VAL A O 1
ATOM 1488 N N . GLN A 1 101 ? 16.30059 36.02429 57.28532 1.000 24.78851 783 GLN A N 1
ATOM 1489 C CA . GLN A 1 101 ? 16.74864 36.20397 55.90663 1.000 32.39477 783 GLN A CA 1
ATOM 1490 C C . GLN A 1 101 ? 18.01797 37.02942 55.75181 1.000 30.31581 783 GLN A C 1
ATOM 1491 O O . GLN A 1 101 ? 18.84338 36.71323 54.88887 1.000 29.69817 783 GLN A O 1
ATOM 1505 N N . GLN A 1 102 ? 18.23098 38.05196 56.58256 1.000 23.70100 784 GLN A N 1
ATOM 1506 C CA . GLN A 1 102 ? 19.42117 38.89338 56.40272 1.000 29.14821 784 GLN A CA 1
ATOM 1507 C C . GLN A 1 102 ? 20.70686 38.13471 56.69737 1.000 26.98250 784 GLN A C 1
ATOM 1508 O O . GLN A 1 102 ? 21.74744 38.40104 56.08304 1.000 30.49795 784 GLN A O 1
ATOM 1522 N N . VAL A 1 103 ? 20.65946 37.20541 57.64905 1.000 25.21176 785 VAL A N 1
ATOM 1523 C CA . VAL A 1 103 ? 21.79477 36.37342 58.00116 1.000 23.92061 785 VAL A CA 1
ATOM 1524 C C . VAL A 1 103 ? 21.27382 34.94609 58.05906 1.000 22.42481 785 VAL A C 1
ATOM 1525 O O . VAL A 1 103 ? 20.06611 34.69908 58.10487 1.000 24.57327 785 VAL A O 1
ATOM 1538 N N . LYS A 1 104 ? 22.20237 34.00590 58.04705 1.000 23.47104 786 LYS A N 1
ATOM 1539 C CA . LYS A 1 104 ? 21.87429 32.61945 58.33150 1.000 24.99877 786 LYS A CA 1
ATOM 1540 C C . LYS A 1 104 ? 21.96045 32.46156 59.83864 1.000 20.48564 786 LYS A C 1
ATOM 1541 O O . LYS A 1 104 ? 23.00425 32.74155 60.43813 1.000 23.39236 786 LYS A O 1
ATOM 1560 N N . MET A 1 105 ? 20.86507 32.03377 60.45297 1.000 19.74651 787 MET A N 1
ATOM 1561 C CA . MET A 1 105 ? 20.81617 31.86923 61.89870 1.000 16.96207 787 MET A CA 1
ATOM 1562 C C . MET A 1 105 ? 20.57510 30.39137 62.16826 1.000 16.74640 787 MET A C 1
ATOM 1563 O O . MET A 1 105 ? 19.57394 29.81765 61.70200 1.000 18.69217 787 MET A O 1
ATOM 1577 N N . VAL A 1 106 ? 21.49528 29.77939 62.90754 1.000 15.70730 788 VAL A N 1
ATOM 1578 C CA . VAL A 1 106 ? 21.39921 28.37785 63.28679 1.000 15.71602 788 VAL A CA 1
ATOM 1579 C C . VAL A 1 106 ? 21.23715 28.32543 64.79870 1.000 18.10299 788 VAL A C 1
ATOM 1580 O O . VAL A 1 106 ? 22.07913 28.86084 65.53747 1.000 17.77819 788 VAL A O 1
ATOM 1593 N N . LEU A 1 107 ? 20.16385 27.68699 65.26777 1.000 18.00498 789 LEU A N 1
ATOM 1594 C CA . LEU A 1 107 ? 19.99496 27.42751 66.69146 1.000 13.96474 789 LEU A CA 1
ATOM 1595 C C . LEU A 1 107 ? 20.50011 26.03000 67.04075 1.000 17.48049 789 LEU A C 1
ATOM 1596 O O . LEU A 1 107 ? 20.28544 25.07321 66.28701 1.000 19.99371 789 LEU A O 1
ATOM 1612 N N . LEU A 1 108 ? 21.15653 25.91052 68.18742 1.000 19.25086 790 LEU A N 1
ATOM 1613 C CA . LEU A 1 108 ? 21.68598 24.63265 68.61819 1.000 17.68277 790 LEU A CA 1
ATOM 1614 C C . LEU A 1 108 ? 21.53521 24.46492 70.12167 1.000 17.65083 790 LEU A C 1
ATOM 1615 O O . LEU A 1 108 ? 21.53341 25.45719 70.87314 1.000 17.43930 790 LEU A O 1
ATOM 1631 N N . PRO A 1 109 ? 21.38072 23.22061 70.58514 1.000 16.85165 791 PRO A N 1
ATOM 1632 C CA . PRO A 1 109 ? 21.29776 22.94135 72.01758 1.000 18.43960 791 PRO A CA 1
ATOM 1633 C C . PRO A 1 109 ? 22.69050 22.76086 72.59535 1.000 19.63271 791 PRO A C 1
ATOM 1634 O O . PRO A 1 109 ? 23.60768 22.27080 71.93280 1.000 22.90792 791 PRO A O 1
ATOM 1645 N N . LEU A 1 110 ? 22.83618 23.16951 73.84920 1.000 18.01855 792 LEU A N 1
ATOM 1646 C CA . LEU A 1 110 ? 24.06155 22.93813 74.61605 1.000 20.35919 792 LEU A CA 1
ATOM 1647 C C . LEU A 1 110 ? 23.65610 22.38196 75.97246 1.000 17.62925 792 LEU A C 1
ATOM 1648 O O . LEU A 1 110 ? 23.04963 23.11452 76.78133 1.000 19.38470 792 LEU A O 1
ATOM 1664 N N . PRO A 1 111 ? 23.94889 21.11175 76.26840 1.000 18.29366 793 PRO A N 1
ATOM 1665 C CA . PRO A 1 111 ? 23.51066 20.53553 77.54709 1.000 24.91296 793 PRO A CA 1
ATOM 1666 C C . PRO A 1 111 ? 24.14527 21.20996 78.75794 1.000 16.86317 793 PRO A C 1
ATOM 1667 O O . PRO A 1 111 ? 25.20575 21.82621 78.68830 1.000 21.39042 793 PRO A O 1
ATOM 1678 N N . ALA A 1 112 ? 23.46626 21.05730 79.89822 1.000 22.58491 794 ALA A N 1
ATOM 1679 C CA . ALA A 1 112 ? 23.90945 21.66509 81.14857 1.000 23.83109 794 ALA A CA 1
ATOM 1680 C C . ALA A 1 112 ? 25.36683 21.33741 81.44515 1.000 31.67296 794 ALA A C 1
ATOM 1681 O O . ALA A 1 112 ? 25.83990 20.22848 81.19228 1.000 25.59780 794 ALA A O 1
ATOM 1688 N N . PHE A 1 113 ? 26.08040 22.32274 81.98273 1.000 24.82243 795 PHE A N 1
ATOM 1689 C CA . PHE A 1 113 ? 27.46165 22.22363 82.43166 1.000 27.99834 795 PHE A CA 1
ATOM 1690 C C . PHE A 1 113 ? 28.44268 22.01699 81.28432 1.000 25.32098 795 PHE A C 1
ATOM 1691 O O . PHE A 1 113 ? 29.64567 21.86575 81.54113 1.000 38.69230 795 PHE A O 1
ATOM 1708 N N . GLU A 1 114 ? 27.98441 21.98977 80.02622 1.000 22.78692 796 GLU A N 1
ATOM 1709 C CA . GLU A 1 114 ? 28.93235 21.77204 78.93726 1.000 22.62797 796 GLU A CA 1
ATOM 1710 C C . GLU A 1 114 ? 29.55923 23.10024 78.50170 1.000 27.59150 796 GLU A C 1
ATOM 1711 O O . GLU A 1 114 ? 28.86550 24.12970 78.43598 1.000 25.11069 796 GLU A O 1
ATOM 1723 N N . PRO A 1 115 ? 30.86308 23.11291 78.21779 1.000 30.17788 797 PRO A N 1
ATOM 1724 C CA . PRO A 1 115 ? 31.52102 24.37104 77.83398 1.000 36.13230 797 PRO A CA 1
ATOM 1725 C C . PRO A 1 115 ? 31.08824 24.84095 76.45400 1.000 31.79203 797 PRO A C 1
ATOM 1726 O O . PRO A 1 115 ? 30.57030 24.08123 75.63016 1.000 24.58874 797 PRO A O 1
ATOM 1737 N N . LEU A 1 116 ? 31.33731 26.12105 76.20020 1.000 34.26765 798 LEU A N 1
ATOM 1738 C CA . LEU A 1 116 ? 31.13046 26.66144 74.86974 1.000 33.03467 798 LEU A CA 1
ATOM 1739 C C . LEU A 1 116 ? 31.84589 25.78828 73.84017 1.000 29.26873 798 LEU A C 1
ATOM 1740 O O . LEU A 1 116 ? 33.01536 25.43199 74.04459 1.000 36.18074 798 LEU A O 1
ATOM 1756 N N . PRO A 1 117 ? 31.18645 25.41517 72.74085 1.000 27.45665 799 PRO A N 1
ATOM 1757 C CA . PRO A 1 117 ? 31.88519 24.66927 71.68739 1.000 31.18216 799 PRO A CA 1
ATOM 1758 C C . PRO A 1 117 ? 33.19969 25.33338 71.29881 1.000 41.51166 799 PRO A C 1
ATOM 1759 O O . PRO A 1 117 ? 33.30984 26.56243 71.22471 1.000 37.95521 799 PRO A O 1
ATOM 1770 N N . ALA A 1 118 ? 34.20166 24.49246 71.03125 1.000 43.55823 800 ALA A N 1
ATOM 1771 C CA . ALA A 1 118 ? 35.57478 24.97335 70.91584 1.000 44.89508 800 ALA A CA 1
ATOM 1772 C C . ALA A 1 118 ? 35.73060 25.95755 69.76482 1.000 40.31521 800 ALA A C 1
ATOM 1773 O O . ALA A 1 118 ? 36.45544 26.95208 69.88506 1.000 38.10417 800 ALA A O 1
ATOM 1780 N N . ARG A 1 119 ? 35.06245 25.69793 68.64007 1.000 37.81339 801 ARG A N 1
ATOM 1781 C CA . ARG A 1 119 ? 35.21415 26.55940 67.48054 1.000 39.62992 801 ARG A CA 1
ATOM 1782 C C . ARG A 1 119 ? 34.76674 27.97928 67.79054 1.000 38.72365 801 ARG A C 1
ATOM 1783 O O . ARG A 1 119 ? 35.21151 28.92251 67.12529 1.000 44.94978 801 ARG A O 1
ATOM 1804 N N . LEU A 1 120 ? 33.91530 28.15863 68.79745 1.000 41.16624 802 LEU A N 1
ATOM 1805 C CA . LEU A 1 120 ? 33.44443 29.49124 69.15689 1.000 37.65607 802 LEU A CA 1
ATOM 1806 C C . LEU A 1 120 ? 34.36434 30.20624 70.13564 1.000 48.53169 802 LEU A C 1
ATOM 1807 O O . LEU A 1 120 ? 34.21902 31.41925 70.32053 1.000 45.15997 802 LEU A O 1
ATOM 1823 N N . ARG A 1 121 ? 35.30641 29.49715 70.75631 1.000 54.86671 803 ARG A N 1
ATOM 1824 C CA . ARG A 1 121 ? 36.09945 30.11284 71.81647 1.000 54.29287 803 ARG A CA 1
ATOM 1825 C C . ARG A 1 121 ? 36.97548 31.26899 71.34623 1.000 52.64962 803 ARG A C 1
ATOM 1826 O O . ARG A 1 121 ? 37.11966 32.24189 72.10769 1.000 52.42517 803 ARG A O 1
ATOM 1830 N N . PRO A 1 122 ? 37.58261 31.24348 70.15678 1.000 46.11332 804 PRO A N 1
ATOM 1831 C CA . PRO A 1 122 ? 38.47394 32.34261 69.76256 1.000 50.57767 804 PRO A CA 1
ATOM 1832 C C . PRO A 1 122 ? 37.75265 33.54911 69.18811 1.000 60.71020 804 PRO A C 1
ATOM 1833 O O . PRO A 1 122 ? 38.41640 34.51094 68.78389 1.000 51.24140 804 PRO A O 1
ATOM 1844 N N . LEU A 1 123 ? 36.42408 33.53311 69.13856 1.000 50.74923 805 LEU A N 1
ATOM 1845 C CA . LEU A 1 123 ? 35.68355 34.69661 68.68082 1.000 41.07527 805 LEU A CA 1
ATOM 1846 C C . LEU A 1 123 ? 35.54647 35.73556 69.78240 1.000 47.53090 805 LEU A C 1
ATOM 1847 O O . LEU A 1 123 ? 34.95249 36.79601 69.55140 1.000 31.50712 805 LEU A O 1
ATOM 1863 N N . GLY A 1 124 ? 36.09525 35.45903 70.96620 1.000 38.71246 806 GLY A N 1
ATOM 1864 C CA . GLY A 1 124 ? 36.05757 36.43664 72.02433 1.000 38.62622 806 GLY A CA 1
ATOM 1865 C C . GLY A 1 124 ? 34.62932 36.60840 72.50938 1.000 36.00805 806 GLY A C 1
ATOM 1866 O O . GLY A 1 124 ? 33.74534 35.79987 72.22273 1.000 30.72813 806 GLY A O 1
ATOM 1870 N N . GLY A 1 125 ? 34.40867 37.69626 73.23547 1.000 28.64482 807 GLY A N 1
ATOM 1871 C CA . GLY A 1 125 ? 33.11225 37.98944 73.79272 1.000 38.70731 807 GLY A CA 1
ATOM 1872 C C . GLY A 1 125 ? 32.96686 37.54868 75.23453 1.000 29.78507 807 GLY A C 1
ATOM 1873 O O . GLY A 1 125 ? 33.87105 36.95203 75.82782 1.000 31.22190 807 GLY A O 1
ATOM 1877 N N . PRO A 1 126 ? 31.79916 37.82320 75.81975 1.000 30.28384 808 PRO A N 1
ATOM 1878 C CA . PRO A 1 126 ? 31.59336 37.47804 77.23973 1.000 32.74254 808 PRO A CA 1
ATOM 1879 C C . PRO A 1 126 ? 31.75538 35.99833 77.54892 1.000 37.16894 808 PRO A C 1
ATOM 1880 O O . PRO A 1 126 ? 31.98751 35.64356 78.71437 1.000 41.71604 808 PRO A O 1
ATOM 1891 N N . GLY A 1 127 ? 31.62133 35.12139 76.56625 1.000 28.73491 809 GLY A N 1
ATOM 1892 C CA . GLY A 1 127 ? 31.69402 33.70200 76.83305 1.000 31.36712 809 GLY A CA 1
ATOM 1893 C C . GLY A 1 127 ? 30.46974 33.20490 77.58678 1.000 30.23426 809 GLY A C 1
ATOM 1894 O O . GLY A 1 127 ? 29.47003 33.90294 77.76190 1.000 24.88499 809 GLY A O 1
ATOM 1898 N N A LEU A 1 128 ? 30.59576 31.97383 78.08405 0.699 24.79949 810 LEU A N 1
ATOM 1899 N N B LEU A 1 128 ? 30.56879 31.95064 78.02011 0.301 24.94673 810 LEU A N 1
ATOM 1900 C CA A LEU A 1 128 ? 29.51428 31.27275 78.76381 0.699 24.26577 810 LEU A CA 1
ATOM 1901 C CA B LEU A 1 128 ? 29.52594 31.26923 78.77018 0.301 24.35395 810 LEU A CA 1
ATOM 1902 C C A LEU A 1 128 ? 30.04797 30.64881 80.04344 0.699 24.50136 810 LEU A C 1
ATOM 1903 C C B LEU A 1 128 ? 30.11478 30.75316 80.07096 0.301 24.63005 810 LEU A C 1
ATOM 1904 O O A LEU A 1 128 ? 31.07255 29.95978 80.02031 0.699 26.71682 810 LEU A O 1
ATOM 1905 O O B LEU A 1 128 ? 31.24401 30.25499 80.09587 0.301 26.34171 810 LEU A O 1
ATOM 1936 N N . GLU A 1 129 ? 29.35702 30.88936 81.15235 1.000 23.11807 811 GLU A N 1
ATOM 1937 C CA . GLU A 1 129 ? 29.75173 30.26784 82.41047 1.000 33.16555 811 GLU A CA 1
ATOM 1938 C C . GLU A 1 129 ? 29.36628 28.78994 82.38290 1.000 29.81160 811 GLU A C 1
ATOM 1939 O O . GLU A 1 129 ? 28.33744 28.40977 81.82235 1.000 26.71472 811 GLU A O 1
ATOM 1952 N N . ILE A 1 130 ? 30.17563 27.96036 83.04009 1.000 28.94919 812 ILE A N 1
ATOM 1953 C CA . ILE A 1 130 ? 29.90796 26.53102 83.02220 1.000 28.26212 812 ILE A CA 1
ATOM 1954 C C . ILE A 1 130 ? 28.61802 26.19128 83.75868 1.000 30.93898 812 ILE A C 1
ATOM 1955 O O . ILE A 1 130 ? 27.94670 25.21279 83.41154 1.000 27.35123 812 ILE A O 1
ATOM 1967 N N . THR A 1 131 ? 28.19457 27.01606 84.71998 1.000 28.28216 813 THR A N 1
ATOM 1968 C CA . THR A 1 131 ? 27.00092 26.68993 85.50065 1.000 29.37633 813 THR A CA 1
ATOM 1969 C C . THR A 1 131 ? 25.69276 27.09514 84.82225 1.000 29.59815 813 THR A C 1
ATOM 1970 O O . THR A 1 131 ? 24.81697 27.70748 85.44659 1.000 27.73306 813 THR A O 1
ATOM 1981 N N . HIS A 1 132 ? 25.53311 26.72432 83.56153 1.000 30.45567 814 HIS A N 1
ATOM 1982 C CA . HIS A 1 132 ? 24.30996 26.96536 82.81605 1.000 22.80094 814 HIS A CA 1
ATOM 1983 C C . HIS A 1 132 ? 23.52471 25.66316 82.69832 1.000 22.75970 814 HIS A C 1
ATOM 1984 O O . HIS A 1 132 ? 24.10492 24.57601 82.60947 1.000 28.58069 814 HIS A O 1
ATOM 1999 N N . THR A 1 133 ? 22.19598 25.76956 82.72916 1.000 24.02410 815 THR A N 1
ATOM 2000 C CA . THR A 1 133 ? 21.34435 24.60807 82.50089 1.000 25.25963 815 THR A CA 1
ATOM 2001 C C . THR A 1 133 ? 21.33903 24.32778 80.99655 1.000 21.24602 815 THR A C 1
ATOM 2002 O O . THR A 1 133 ? 22.08608 24.94802 80.23710 1.000 21.69326 815 THR A O 1
ATOM 2013 N N . SER A 1 134 ? 20.50631 23.38674 80.55269 1.000 24.03564 816 SER A N 1
ATOM 2014 C CA . SER A 1 134 ? 20.33052 23.14653 79.12025 1.000 21.36341 816 SER A CA 1
ATOM 2015 C C . SER A 1 134 ? 19.96177 24.44848 78.42239 1.000 18.13490 816 SER A C 1
ATOM 2016 O O . SER A 1 134 ? 19.02374 25.13682 78.83156 1.000 23.94363 816 SER A O 1
ATOM 2024 N N . LEU A 1 135 ? 20.71659 24.78265 77.37813 1.000 19.95376 817 LEU A N 1
ATOM 2025 C CA . LEU A 1 135 ? 20.61723 26.08109 76.74326 1.000 15.83068 817 LEU A CA 1
ATOM 2026 C C . LEU A 1 135 ? 20.33734 25.97415 75.25261 1.000 18.56867 817 LEU A C 1
ATOM 2027 O O . LEU A 1 135 ? 20.71386 25.00427 74.59179 1.000 18.79426 817 LEU A O 1
ATOM 2043 N N . LEU A 1 136 ? 19.68983 27.00916 74.73059 1.000 17.32391 818 LEU A N 1
ATOM 2044 C CA . LEU A 1 136 ? 19.64129 27.26543 73.30028 1.000 19.23615 818 LEU A CA 1
ATOM 2045 C C . LEU A 1 136 ? 20.61205 28.39628 72.97665 1.000 18.71847 818 LEU A C 1
ATOM 2046 O O . LEU A 1 136 ? 20.52979 29.48213 73.56983 1.000 18.58247 818 LEU A O 1
ATOM 2062 N N . LEU A 1 137 ? 21.55995 28.12214 72.08428 1.000 15.97580 819 LEU A N 1
ATOM 2063 C CA . LEU A 1 137 ? 22.43344 29.11634 71.49760 1.000 16.27982 819 LEU A CA 1
ATOM 2064 C C . LEU A 1 137 ? 22.04608 29.33377 70.04448 1.000 17.71914 819 LEU A C 1
ATOM 2065 O O . LEU A 1 137 ? 21.38271 28.49826 69.42789 1.000 15.85594 819 LEU A O 1
ATOM 2081 N N . ALA A 1 138 ? 22.48169 30.45030 69.48168 1.000 16.82444 820 ALA A N 1
ATOM 2082 C CA . ALA A 1 138 ? 22.32614 30.64011 68.04516 1.000 16.40507 820 ALA A CA 1
ATOM 2083 C C . ALA A 1 138 ? 23.56575 31.29877 67.46732 1.000 18.86639 820 ALA A C 1
ATOM 2084 O O . ALA A 1 138 ? 24.19488 32.14079 68.11311 1.000 19.92143 820 ALA A O 1
ATOM 2091 N N . VAL A 1 139 ? 23.93821 30.86036 66.27036 1.000 17.49588 821 VAL A N 1
ATOM 2092 C CA . VAL A 1 139 ? 25.03316 31.43443 65.50299 1.000 18.42484 821 VAL A CA 1
ATOM 2093 C C . VAL A 1 139 ? 24.45765 32.20389 64.32757 1.000 22.33501 821 VAL A C 1
ATOM 2094 O O . VAL A 1 139 ? 23.61814 31.67978 63.58323 1.000 19.67753 821 VAL A O 1
ATOM 2107 N N . LEU A 1 140 ? 24.92606 33.44201 64.15037 1.000 18.95684 822 LEU A N 1
ATOM 2108 C CA . LEU A 1 140 ? 24.48444 34.34040 63.10425 1.000 17.67349 822 LEU A CA 1
ATOM 2109 C C . LEU A 1 140 ? 25.65075 34.54395 62.15397 1.000 24.01029 822 LEU A C 1
ATOM 2110 O O . LEU A 1 140 ? 26.71202 35.05657 62.57668 1.000 23.03334 822 LEU A O 1
ATOM 2126 N N . PHE A 1 141 ? 25.41596 34.18682 60.87756 1.000 23.22332 823 PHE A N 1
ATOM 2127 C CA . PHE A 1 141 ? 26.38304 34.26033 59.77457 1.000 24.41102 823 PHE A CA 1
ATOM 2128 C C . PHE A 1 141 ? 25.93831 35.33726 58.79631 1.000 25.47135 823 PHE A C 1
ATOM 2129 O O . PHE A 1 141 ? 24.89646 35.16824 58.13878 1.000 31.45555 823 PHE A O 1
ATOM 2146 N N . PRO A 1 142 ? 26.72327 36.38369 58.56882 1.000 29.90014 824 PRO A N 1
ATOM 2147 C CA . PRO A 1 142 ? 26.41950 37.29070 57.45787 1.000 40.29861 824 PRO A CA 1
ATOM 2148 C C . PRO A 1 142 ? 26.59854 36.55793 56.13868 1.000 40.91118 824 PRO A C 1
ATOM 2149 O O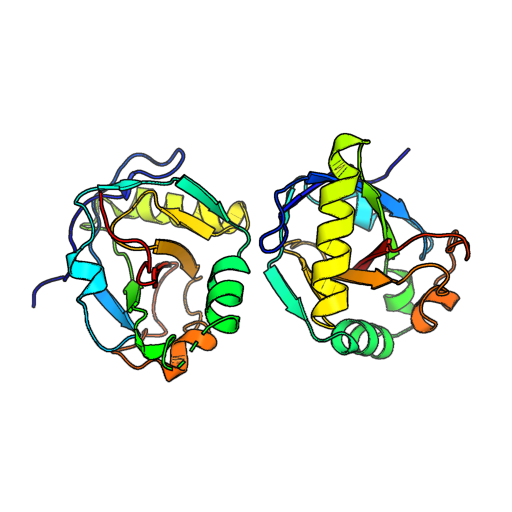 . PRO A 1 142 ? 27.35311 35.58690 56.03912 1.000 37.16979 824 PRO A O 1
ATOM 2160 N N . LYS A 1 143 ? 25.88553 37.01997 55.12176 1.000 47.64307 825 LYS A N 1
ATOM 2161 C CA . LYS A 1 143 ? 25.99859 36.40973 53.80620 1.000 50.82420 825 LYS A CA 1
ATOM 2162 C C . LYS A 1 143 ? 27.11488 37.02746 52.97718 1.000 56.47943 825 LYS A C 1
ATOM 2163 O O . LYS A 1 143 ? 27.51513 36.43744 51.96825 1.000 68.70046 825 LYS A O 1
ATOM 2170 N N . ASP A 1 144 ? 27.64644 38.17182 53.39739 1.000 67.43215 826 ASP A N 1
ATOM 2171 C CA . ASP A 1 144 ? 28.78649 38.78535 52.72968 1.000 81.03674 826 ASP A CA 1
ATOM 2172 C C . ASP A 1 144 ? 29.88667 39.13255 53.73167 1.000 67.35939 826 ASP A C 1
ATOM 2173 O O . ASP A 1 144 ? 29.62482 39.71482 54.78469 1.000 63.31344 826 ASP A O 1
ATOM 2182 N N . PRO B 1 2 ? -10.87797 17.89024 30.57501 1.000 54.81391 684 PRO B N 1
ATOM 2183 C CA . PRO B 1 2 ? -10.46540 17.39207 31.89344 1.000 63.06334 684 PRO B CA 1
ATOM 2184 C C . PRO B 1 2 ? -11.12282 18.16825 33.01856 1.000 64.35206 684 PRO B C 1
ATOM 2185 O O . PRO B 1 2 ? -11.37355 19.36302 32.87044 1.000 66.01198 684 PRO B O 1
ATOM 2196 N N . ASP B 1 3 ? -11.39630 17.50487 34.13332 1.000 64.45095 685 ASP B N 1
ATOM 2197 C CA . ASP B 1 3 ? -12.03252 18.15325 35.26628 1.000 56.99265 685 ASP B CA 1
ATOM 2198 C C . ASP B 1 3 ? -11.00344 18.44240 36.35129 1.000 56.70786 685 ASP B C 1
ATOM 2199 O O . ASP B 1 3 ? -10.18132 17.57975 36.67864 1.000 51.56200 685 ASP B O 1
ATOM 2203 N N . SER B 1 4 ? -11.03819 19.66306 36.88799 1.000 46.30069 686 SER B N 1
ATOM 2204 C CA . SER B 1 4 ? -10.19500 19.98517 38.02518 1.000 32.68045 686 SER B CA 1
ATOM 2205 C C . SER B 1 4 ? -10.75047 19.25378 39.24415 1.000 29.57508 686 SER B C 1
ATOM 2206 O O . SER B 1 4 ? -11.96672 19.24616 39.45847 1.000 31.94608 686 SER B O 1
ATOM 2214 N N . PRO B 1 5 ? -9.89954 18.61947 40.05616 1.000 25.02059 687 PRO B N 1
ATOM 2215 C CA . PRO B 1 5 ? -10.43831 17.84975 41.18960 1.000 25.71578 687 PRO B CA 1
ATOM 2216 C C . PRO B 1 5 ? -11.00426 18.69979 42.31619 1.000 25.84456 687 PRO B C 1
ATOM 2217 O O . PRO B 1 5 ? -11.73365 18.15951 43.15657 1.000 23.10403 687 PRO B O 1
ATOM 2228 N N . TRP B 1 6 ? -10.69334 19.99573 42.37037 1.000 25.24715 688 TRP B N 1
ATOM 2229 C CA . TRP B 1 6 ? -11.31930 20.89345 43.34092 1.000 21.75586 688 TRP B CA 1
ATOM 2230 C C . TRP B 1 6 ? -11.47033 22.25233 42.67329 1.000 17.13607 688 TRP B C 1
ATOM 2231 O O . TRP B 1 6 ? -10.55657 22.73064 41.99531 1.000 20.29494 688 TRP B O 1
ATOM 2252 N N . GLU B 1 7 ? -12.64876 22.85022 42.83187 1.000 20.20852 689 GLU B N 1
ATOM 2253 C CA . GLU B 1 7 ? -12.86508 24.24779 42.49590 1.000 21.51919 689 GLU B CA 1
ATOM 2254 C C . GLU B 1 7 ? -13.62697 24.86602 43.65028 1.000 21.23098 689 GLU B C 1
ATOM 2255 O O . GLU B 1 7 ? -14.52849 24.24191 44.21534 1.000 24.81109 689 GLU B O 1
ATOM 2267 N N . GLY B 1 8 ? -13.22023 26.06433 44.03922 1.000 20.36762 690 GLY B N 1
ATOM 2268 C CA . GLY B 1 8 ? -13.86245 26.71648 45.15376 1.000 20.38440 690 GLY B CA 1
ATOM 2269 C C . GLY B 1 8 ? -13.28626 28.08666 45.37503 1.000 17.03232 690 GLY B C 1
ATOM 2270 O O . GLY B 1 8 ? -12.94136 28.77367 44.41221 1.000 20.15075 690 GLY B O 1
ATOM 2274 N N A SER B 1 9 ? -13.13211 28.48412 46.63466 0.586 21.26082 691 SER B N 1
ATOM 2275 N N B SER B 1 9 ? -13.16836 28.48316 46.63882 0.414 21.29195 691 SER B N 1
ATOM 2276 C CA A SER B 1 9 ? -12.58282 29.79493 46.94471 0.586 19.57585 691 SER B CA 1
ATOM 2277 C CA B SER B 1 9 ? -12.61774 29.77545 47.01239 0.414 19.66258 691 SER B CA 1
ATOM 2278 C C A SER B 1 9 ? -11.65392 29.70997 48.14873 0.586 20.30932 691 SER B C 1
ATOM 2279 C C B SER B 1 9 ? -11.53402 29.58175 48.06542 0.414 20.53162 691 SER B C 1
ATOM 2280 O O A SER B 1 9 ? -11.85283 28.89718 49.05767 0.586 19.00140 691 SER B O 1
ATOM 2281 O O B SER B 1 9 ? -11.46962 28.54956 48.73489 0.414 19.90098 691 SER B O 1
ATOM 2296 N N . LEU B 1 10 ? -10.61908 30.54580 48.12281 1.000 18.41013 692 LEU B N 1
ATOM 2297 C CA . LEU B 1 10 ? -9.70761 30.72564 49.24791 1.000 18.61412 692 LEU B CA 1
ATOM 2298 C C . LEU B 1 10 ? -10.00788 32.02841 49.98944 1.000 18.54322 692 LEU B C 1
ATOM 2299 O O . LEU B 1 10 ? -10.11597 33.09793 49.36743 1.000 19.53932 692 LEU B O 1
ATOM 2315 N N . ASP B 1 11 ? -10.18611 31.92089 51.31009 1.000 18.89135 693 ASP B N 1
ATOM 2316 C CA . ASP B 1 11 ? -10.53546 33.04868 52.17929 1.000 21.78882 693 ASP B CA 1
ATOM 2317 C C . ASP B 1 11 ? -9.55106 33.01595 53.34842 1.000 20.84906 693 ASP B C 1
ATOM 2318 O O . ASP B 1 11 ? -9.80686 32.37658 54.37314 1.000 20.74398 693 ASP B O 1
ATOM 2327 N N . MET B 1 12 ? -8.42100 33.69098 53.18013 1.000 20.13492 694 MET B N 1
ATOM 2328 C CA . MET B 1 12 ? -7.26600 33.49849 54.03678 1.000 21.67194 694 MET B CA 1
ATOM 2329 C C . MET B 1 12 ? -6.72053 34.81325 54.55737 1.000 18.81352 694 MET B C 1
ATOM 2330 O O . MET B 1 12 ? -6.50264 35.74873 53.78441 1.000 20.09772 694 MET B O 1
ATOM 2344 N N . PHE B 1 13 ? -6.49047 34.85710 55.87168 1.000 21.43671 695 PHE B N 1
ATOM 2345 C CA . PHE B 1 13 ? -5.85854 35.98450 56.55705 1.000 27.95761 695 PHE B CA 1
ATOM 2346 C C . PHE B 1 13 ? -6.57297 37.26228 56.12521 1.000 23.91119 695 PHE B C 1
ATOM 2347 O O . PHE B 1 13 ? -7.81038 37.28808 56.16167 1.000 23.63061 695 PHE B O 1
ATOM 2364 N N . SER B 1 14 ? -5.85529 38.30996 55.74105 1.000 21.82864 696 SER B N 1
ATOM 2365 C CA . SER B 1 14 ? -6.43860 39.58524 55.37599 1.000 30.15679 696 SER B CA 1
ATOM 2366 C C . SER B 1 14 ? -6.67822 39.71820 53.88265 1.000 34.85292 696 SER B C 1
ATOM 2367 O O . SER B 1 14 ? -7.04370 40.80186 53.41656 1.000 26.75356 696 SER B O 1
ATOM 2375 N N . ILE B 1 15 ? -6.47699 38.65296 53.11682 1.000 25.05488 697 ILE B N 1
ATOM 2376 C CA . ILE B 1 15 ? -6.64617 38.71216 51.67297 1.000 22.11444 697 ILE B CA 1
ATOM 2377 C C . ILE B 1 15 ? -8.10685 38.44879 51.32481 1.000 22.22976 697 ILE B C 1
ATOM 2378 O O . ILE B 1 15 ? -8.64824 37.38719 51.65101 1.000 24.53865 697 ILE B O 1
ATOM 2394 N N . LYS B 1 16 ? -8.73040 39.38705 50.61084 1.000 23.82718 698 LYS B N 1
ATOM 2395 C CA . LYS B 1 16 ? -10.11054 39.18173 50.18729 1.000 29.44623 698 LYS B CA 1
ATOM 2396 C C . LYS B 1 16 ? -10.27466 37.82813 49.50131 1.000 26.60013 698 LYS B C 1
ATOM 2397 O O . LYS B 1 16 ? -9.40719 37.39372 48.74032 1.000 22.36054 698 LYS B O 1
ATOM 2406 N N . HIS B 1 17 ? -11.39738 37.16822 49.78368 1.000 21.56377 699 HIS B N 1
ATOM 2407 C CA . HIS B 1 17 ? -11.67090 35.85170 49.21583 1.000 22.50490 699 HIS B CA 1
ATOM 2408 C C . HIS B 1 17 ? -11.66725 35.89733 47.69283 1.000 23.83718 699 HIS B C 1
ATOM 2409 O O . HIS B 1 17 ? -12.15807 36.85120 47.07373 1.000 22.35101 699 HIS B O 1
ATOM 2423 N N . PHE B 1 18 ? -11.14198 34.83470 47.08322 1.000 18.38717 700 PHE B N 1
ATOM 2424 C CA . PHE B 1 18 ? -11.05672 34.76921 45.63095 1.000 19.29371 700 PHE B CA 1
ATOM 2425 C C . PHE B 1 18 ? -11.29562 33.33789 45.18157 1.000 23.86000 700 PHE B C 1
ATOM 2426 O O . PHE B 1 18 ? -11.17891 32.39988 45.96662 1.000 20.50847 700 PHE B O 1
ATOM 2443 N N . ARG B 1 19 ? -11.63715 33.17378 43.90084 1.000 22.18517 701 ARG B N 1
ATOM 2444 C CA . ARG B 1 19 ? -11.95363 31.84658 43.37761 1.000 20.65107 701 ARG B CA 1
ATOM 2445 C C . ARG B 1 19 ? -10.68308 31.16190 42.89122 1.000 17.76640 701 ARG B C 1
ATOM 2446 O O . ARG B 1 19 ? -9.77922 31.79946 42.35109 1.000 17.50585 701 ARG B O 1
ATOM 2467 N N . ALA B 1 20 ? -10.62250 29.84832 43.11295 1.000 20.10035 702 ALA B N 1
ATOM 2468 C CA . ALA B 1 20 ? -9.44048 29.05599 42.81499 1.000 19.56081 702 ALA B CA 1
ATOM 2469 C C . ALA B 1 20 ? -9.85186 27.65676 42.37106 1.000 17.67359 702 ALA B C 1
ATOM 2470 O O . ALA B 1 20 ? -10.99900 27.22996 42.53698 1.000 18.91580 702 ALA B O 1
ATOM 2477 N N . LYS B 1 21 ? -8.88878 26.95895 41.78147 1.000 17.25077 703 LYS B N 1
ATOM 2478 C CA . LYS B 1 21 ? -9.02218 25.55379 41.43855 1.000 19.64562 703 LYS B CA 1
ATOM 2479 C C . LYS B 1 21 ? -7.72836 24.85814 41.81542 1.000 19.55591 703 LYS B C 1
ATOM 2480 O O . LYS B 1 21 ? -6.73162 25.50221 42.15774 1.000 19.25493 703 LYS B O 1
ATOM 2490 N N . ALA B 1 22 ? -7.76638 23.52747 41.83289 1.000 17.15759 704 ALA B N 1
ATOM 2491 C CA . ALA B 1 22 ? -6.60337 22.73811 42.22946 1.000 17.77032 704 ALA B CA 1
ATOM 2492 C C . ALA B 1 22 ? -6.32317 21.65936 41.19878 1.000 23.73895 704 ALA B C 1
ATOM 2493 O O . ALA B 1 22 ? -7.25340 21.06797 40.63736 1.000 23.34243 704 ALA B O 1
ATOM 2500 N N . GLN B 1 23 ? -5.03937 21.38212 40.98870 1.000 17.37037 705 GLN B N 1
ATOM 2501 C CA . GLN B 1 23 ? -4.58957 20.26327 40.16774 1.000 20.15934 705 GLN B CA 1
ATOM 2502 C C . GLN B 1 23 ? -3.64464 19.37688 40.96681 1.000 20.56212 705 GLN B C 1
ATOM 2503 O O . GLN B 1 23 ? -2.86050 19.86487 41.78288 1.000 19.10662 705 GLN B O 1
ATOM 2507 N N . LEU B 1 24 ? -3.76898 18.06458 40.76589 1.000 20.78305 706 LEU B N 1
ATOM 2508 C CA . LEU B 1 24 ? -2.87795 17.10914 41.40649 1.000 22.79390 706 LEU B CA 1
ATOM 2509 C C . LEU B 1 24 ? -1.45177 17.30017 40.91203 1.000 24.16491 706 LEU B C 1
ATOM 2510 O O . LEU B 1 24 ? -1.21466 17.48093 39.71327 1.000 23.98362 706 LEU B O 1
ATOM 2526 N N . ILE B 1 25 ? -0.48882 17.26152 41.83234 1.000 17.82209 707 ILE B N 1
ATOM 2527 C CA . ILE B 1 25 ? 0.89645 17.24495 41.38976 1.000 18.90772 707 ILE B CA 1
ATOM 2528 C C . ILE B 1 25 ? 1.69289 16.08571 41.98110 1.000 18.27011 707 ILE B C 1
ATOM 2529 O O . ILE B 1 25 ? 2.58419 15.55503 41.31103 1.000 20.45683 707 ILE B O 1
ATOM 2545 N N . SER B 1 26 ? 1.40383 15.67878 43.21764 1.000 20.80669 708 SER B N 1
ATOM 2546 C CA . SER B 1 26 ? 2.09787 14.54550 43.83113 1.000 17.06966 708 SER B CA 1
ATOM 2547 C C . SER B 1 26 ? 1.12346 13.63827 44.58066 1.000 27.21683 708 SER B C 1
ATOM 2548 O O . SER B 1 26 ? 0.09027 14.08595 45.08142 1.000 19.35142 708 SER B O 1
ATOM 2556 N N . GLY B 1 27 ? 1.47768 12.35636 44.67904 1.000 28.83112 709 GLY B N 1
ATOM 2557 C CA . GLY B 1 27 ? 0.60384 11.36842 45.28157 1.000 24.39034 709 GLY B CA 1
ATOM 2558 C C . GLY B 1 27 ? -0.07155 10.48707 44.24878 1.000 29.75239 709 GLY B C 1
ATOM 2559 O O . GLY B 1 27 ? 0.00603 10.70687 43.03811 1.000 33.59900 709 GLY B O 1
ATOM 2563 N N . HIS B 1 28 ? -0.75681 9.46281 44.75158 1.000 46.33937 710 HIS B N 1
ATOM 2564 C CA . HIS B 1 28 ? -1.29534 8.42218 43.88430 1.000 53.44360 710 HIS B CA 1
ATOM 2565 C C . HIS B 1 28 ? -2.79840 8.51655 43.66322 1.000 63.04814 710 HIS B C 1
ATOM 2566 O O . HIS B 1 28 ? -3.30201 7.89694 42.71794 1.000 50.09751 710 HIS B O 1
ATOM 2575 N N . SER B 1 29 ? -3.52186 9.28124 44.48214 1.000 63.69478 711 SER B N 1
ATOM 2576 C CA . SER B 1 29 ? -4.96714 9.39259 44.33338 1.000 57.59628 711 SER B CA 1
ATOM 2577 C C . SER B 1 29 ? -5.42214 10.79049 44.72388 1.000 64.29489 711 SER B C 1
ATOM 2578 O O . SER B 1 29 ? -4.81027 11.44848 45.57209 1.000 49.98881 711 SER B O 1
ATOM 2586 N N . CYS B 1 30 ? -6.50616 11.23638 44.09045 1.000 56.89424 712 CYS B N 1
ATOM 2587 C CA . CYS B 1 30 ? -7.12721 12.51542 44.40453 1.000 50.53331 712 CYS B CA 1
ATOM 2588 C C . CYS B 1 30 ? -8.14586 12.40891 45.53567 1.000 47.99622 712 CYS B C 1
ATOM 2589 O O . CYS B 1 30 ? -8.93330 13.34733 45.74277 1.000 41.96730 712 CYS B O 1
ATOM 2597 N N . GLN B 1 31 ? -8.14713 11.29442 46.27419 1.000 36.61512 713 GLN B N 1
ATOM 2598 C CA . GLN B 1 31 ? -9.21713 11.06473 47.23517 1.000 42.08392 713 GLN B CA 1
ATOM 2599 C C . GLN B 1 31 ? -9.23115 12.13718 48.31583 1.000 35.34415 713 GLN B C 1
ATOM 2600 O O . GLN B 1 31 ? -10.29799 12.65232 48.67302 1.000 39.07213 713 GLN B O 1
ATOM 2604 N N . LEU B 1 32 ? -8.06271 12.50579 48.84762 1.000 28.11193 714 LEU B N 1
ATOM 2605 C CA . LEU B 1 32 ? -8.07272 13.55502 49.86376 1.000 25.98020 714 LEU B CA 1
ATOM 2606 C C . LEU B 1 32 ? -8.56590 14.87404 49.28165 1.000 23.36143 714 LEU B C 1
ATOM 2607 O O . LEU B 1 32 ? -9.17599 15.67738 49.99662 1.000 27.00298 714 LEU B O 1
ATOM 2623 N N . VAL B 1 33 ? -8.33693 15.10144 47.98762 1.000 21.38699 715 VAL B N 1
ATOM 2624 C CA . VAL B 1 33 ? -8.78178 16.33881 47.35049 1.000 19.04684 715 VAL B CA 1
ATOM 2625 C C . VAL B 1 33 ? -10.29679 16.36681 47.26418 1.000 22.53036 715 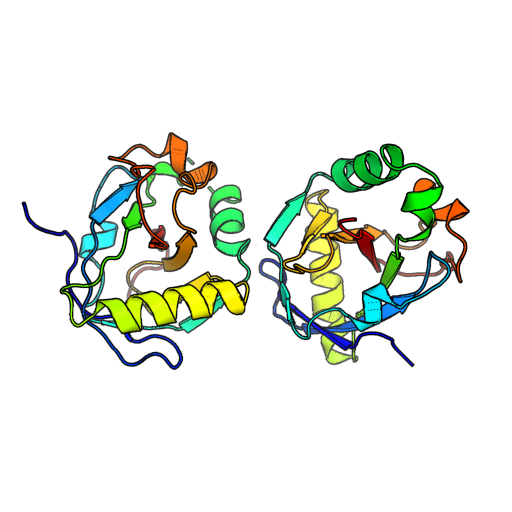VAL B C 1
ATOM 2626 O O . VAL B 1 33 ? -10.91937 17.43141 47.33758 1.000 22.88735 715 VAL B O 1
ATOM 2639 N N . GLN B 1 34 ? -10.90387 15.20006 47.02346 1.000 26.92038 716 GLN B N 1
ATOM 2640 C CA . GLN B 1 34 ? -12.35622 15.14053 46.89243 1.000 26.09088 716 GLN B CA 1
ATOM 2641 C C . GLN B 1 34 ? -13.06989 15.50756 48.18953 1.000 19.97345 716 GLN B C 1
ATOM 2642 O O . GLN B 1 34 ? -14.25228 15.87627 48.15087 1.000 23.45172 716 GLN B O 1
ATOM 2656 N N . ALA B 1 35 ? -12.38344 15.43244 49.32238 1.000 21.36003 717 ALA B N 1
ATOM 2657 C CA . ALA B 1 35 ? -12.97976 15.71474 50.61600 1.000 25.32326 717 ALA B CA 1
ATOM 2658 C C . ALA B 1 35 ? -12.93126 17.18279 50.99008 1.000 23.04090 717 ALA B C 1
ATOM 2659 O O . ALA B 1 35 ? -13.45864 17.55611 52.04414 1.000 26.24008 717 ALA B O 1
ATOM 2666 N N . LEU B 1 36 ? -12.30957 18.02418 50.17274 1.000 19.95645 718 LEU B N 1
ATOM 2667 C CA . LEU B 1 36 ? -12.15126 19.41135 50.54911 1.000 21.31529 718 LEU B CA 1
ATOM 2668 C C . LEU B 1 36 ? -13.46829 20.18176 50.45081 1.000 18.33617 718 LEU B C 1
ATOM 2669 O O . LEU B 1 36 ? -14.24547 19.97793 49.51145 1.000 23.46027 718 LEU B O 1
ATOM 2685 N N . PRO B 1 37 ? -13.68733 21.14017 51.35163 1.000 21.40224 719 PRO B N 1
ATOM 2686 C CA . PRO B 1 37 ? -14.90841 21.94740 51.31461 1.000 22.28621 719 PRO B CA 1
ATOM 2687 C C . PRO B 1 37 ? -14.80949 23.02530 50.24164 1.000 28.57147 719 PRO B C 1
ATOM 2688 O O . PRO B 1 37 ? -13.76334 23.24897 49.63198 1.000 23.31966 719 PRO B O 1
ATOM 2699 N N . ASP B 1 38 ? -15.94334 23.69223 50.01451 1.000 25.74410 720 ASP B N 1
ATOM 2700 C CA . ASP B 1 38 ? -16.03104 24.67201 48.93792 1.000 27.46576 720 ASP B CA 1
ATOM 2701 C C . ASP B 1 38 ? -15.13406 25.87411 49.18951 1.000 24.39680 720 ASP B C 1
ATOM 2702 O O . ASP B 1 38 ? -14.62261 26.47726 48.24330 1.000 26.54104 720 ASP B O 1
ATOM 2711 N N . VAL B 1 39 ? -15.00824 26.29220 50.43953 1.000 23.15677 721 VAL B N 1
ATOM 2712 C CA . VAL B 1 39 ? -14.21348 27.45500 50.81042 1.000 23.93488 721 VAL B CA 1
ATOM 2713 C C . VAL B 1 39 ? -13.13891 26.99726 51.78566 1.000 24.79111 721 VAL B C 1
ATOM 2714 O O . VAL B 1 39 ? -13.44519 26.40647 52.82834 1.000 26.67514 721 VAL B O 1
ATOM 2727 N N . ILE B 1 40 ? -11.88812 27.29879 51.46627 1.000 21.91480 722 ILE B N 1
ATOM 2728 C CA . ILE B 1 40 ? -10.75320 26.91075 52.28594 1.000 20.01034 722 ILE B CA 1
ATOM 2729 C C . ILE B 1 40 ? -10.24932 28.15475 52.98520 1.000 20.80207 722 ILE B C 1
ATOM 2730 O O . ILE B 1 40 ? -9.87238 29.13558 52.33184 1.000 20.27446 722 ILE B O 1
ATOM 2746 N N . ARG B 1 41 ? -10.27505 28.12277 54.31529 1.000 20.57397 723 ARG B N 1
ATOM 2747 C CA . ARG B 1 41 ? -9.90573 29.26738 55.12110 1.000 17.03259 723 ARG B CA 1
ATOM 2748 C C . ARG B 1 41 ? -8.67073 28.95593 55.95896 1.000 21.58994 723 ARG B C 1
ATOM 2749 O O . ARG B 1 41 ? -8.25828 27.80876 56.11590 1.000 22.04421 723 ARG B O 1
ATOM 2770 N N . SER B 1 42 ? -8.10234 30.01952 56.50607 1.000 19.37320 724 SER B N 1
ATOM 2771 C CA . SER B 1 42 ? -6.91923 29.95550 57.35176 1.000 17.21528 724 SER B CA 1
ATOM 2772 C C . SER B 1 42 ? -7.25329 29.70589 58.81624 1.000 22.27964 724 SER B C 1
ATOM 2773 O O . SER B 1 42 ? -8.06205 30.43102 59.41231 1.000 25.98864 724 SER B O 1
ATOM 2781 N N . ALA B 1 43 ? -6.62813 28.68119 59.39153 1.000 22.52318 725 ALA B N 1
ATOM 2782 C CA . ALA B 1 43 ? -6.59988 28.50225 60.84211 1.000 21.00834 725 ALA B CA 1
ATOM 2783 C C . ALA B 1 43 ? -5.43463 29.23311 61.51443 1.000 38.17852 725 ALA B C 1
ATOM 2784 O O . ALA B 1 43 ? -5.58783 29.70209 62.64652 1.000 39.30912 725 ALA B O 1
ATOM 2791 N N . GLY B 1 44 ? -4.27397 29.32596 60.87243 1.000 21.24832 726 GLY B N 1
ATOM 2792 C CA . GLY B 1 44 ? -3.15511 30.04355 61.45166 1.000 20.43371 726 GLY B CA 1
ATOM 2793 C C . GLY B 1 44 ? -1.91010 29.89108 60.60185 1.000 24.38231 726 GLY B C 1
ATOM 2794 O O . GLY B 1 44 ? -1.89663 29.18121 59.58700 1.000 22.46697 726 GLY B O 1
ATOM 2798 N N . ARG B 1 45 ? -0.85326 30.57011 61.04463 1.000 20.63920 727 ARG B N 1
ATOM 2799 C CA . ARG B 1 45 ? 0.43581 30.48825 60.38165 1.000 19.86922 727 ARG B CA 1
ATOM 2800 C C . ARG B 1 45 ? 1.28794 29.39770 61.01725 1.000 22.88296 727 ARG B C 1
ATOM 2801 O O . ARG B 1 45 ? 1.22989 29.15263 62.22860 1.000 19.08874 727 ARG B O 1
ATOM 2822 N N . LEU B 1 46 ? 2.12765 28.78270 60.19320 1.000 16.73594 728 LEU B N 1
ATOM 2823 C CA . LEU B 1 46 ? 3.01316 27.71433 60.62000 1.000 14.74190 728 LEU B CA 1
ATOM 2824 C C . LEU B 1 46 ? 4.46390 28.00862 60.27446 1.000 15.02650 728 LEU B C 1
ATOM 2825 O O . LEU B 1 46 ? 4.75553 28.64015 59.25026 1.000 17.97932 728 LEU B O 1
ATOM 2841 N N . PRO B 1 47 ? 5.39882 27.50787 61.08157 1.000 17.91632 729 PRO B N 1
ATOM 2842 C CA . PRO B 1 47 ? 6.79217 27.47248 60.64325 1.000 15.88043 729 PRO B CA 1
ATOM 2843 C C . PRO B 1 47 ? 6.89566 26.72291 59.33331 1.000 17.83440 729 PRO B C 1
ATOM 2844 O O . PRO B 1 47 ? 6.22479 25.70319 59.16517 1.000 15.92605 729 PRO B O 1
ATOM 2855 N N . PRO B 1 48 ? 7.73516 27.17358 58.40646 1.000 15.77513 730 PRO B N 1
ATOM 2856 C CA . PRO B 1 48 ? 7.91491 26.40786 57.15891 1.000 20.09469 730 PRO B CA 1
ATOM 2857 C C . PRO B 1 48 ? 8.34801 24.98298 57.38847 1.000 19.77145 730 PRO B C 1
ATOM 2858 O O . PRO B 1 48 ? 8.06610 24.11152 56.55321 1.000 19.66665 730 PRO B O 1
ATOM 2869 N N . SER B 1 49 ? 9.00460 24.69591 58.50965 1.000 21.06696 731 SER B N 1
ATOM 2870 C CA . SER B 1 49 ? 9.44979 23.33991 58.74121 1.000 17.89978 731 SER B CA 1
ATOM 2871 C C . SER B 1 49 ? 8.32213 22.35764 59.00070 1.000 19.26129 731 SER B C 1
ATOM 2872 O O . SER B 1 49 ? 8.49752 21.18279 58.71022 1.000 19.46527 731 SER B O 1
ATOM 2880 N N . HIS B 1 50 ? 7.14799 22.80554 59.45204 1.000 17.38763 732 HIS B N 1
ATOM 2881 C CA . HIS B 1 50 ? 6.16998 21.88466 60.02233 1.000 17.21179 732 HIS B CA 1
ATOM 2882 C C . HIS B 1 50 ? 5.71666 20.80825 59.03056 1.000 17.69457 732 HIS B C 1
ATOM 2883 O O . HIS B 1 50 ? 5.56499 19.63858 59.39539 1.000 20.20195 732 HIS B O 1
ATOM 2897 N N . VAL B 1 51 ? 5.40927 21.20069 57.79576 1.000 18.31760 733 VAL B N 1
ATOM 2898 C CA . VAL B 1 51 ? 4.91720 20.23281 56.81354 1.000 15.93100 733 VAL B CA 1
ATOM 2899 C C . VAL B 1 51 ? 5.97287 19.15977 56.55762 1.000 15.70522 733 VAL B C 1
ATOM 2900 O O . VAL B 1 51 ? 5.66348 17.96359 56.41667 1.000 22.03940 733 VAL B O 1
ATOM 2913 N N . TRP B 1 52 ? 7.24033 19.56761 56.54828 1.000 19.24188 734 TRP B N 1
ATOM 2914 C CA . TRP B 1 52 ? 8.32242 18.60922 56.35426 1.000 19.78609 734 TRP B CA 1
ATOM 2915 C C . TRP B 1 52 ? 8.60304 17.81759 57.62768 1.000 25.14328 734 TRP B C 1
ATOM 2916 O O . TRP B 1 52 ? 8.90176 16.62545 57.54620 1.000 29.28695 734 TRP B O 1
ATOM 2937 N N . ASP B 1 53 ? 8.52729 18.46394 58.79702 1.000 22.40410 735 ASP B N 1
ATOM 2938 C CA . ASP B 1 53 ? 8.64886 17.76703 60.07565 1.000 29.50631 735 ASP B CA 1
ATOM 2939 C C . ASP B 1 53 ? 7.64231 16.61954 60.12960 1.000 24.92855 735 ASP B C 1
ATOM 2940 O O . ASP B 1 53 ? 7.97717 15.49019 60.50966 1.000 31.42888 735 ASP B O 1
ATOM 2949 N N . LEU B 1 54 ? 6.39941 16.89938 59.72002 1.000 23.95435 736 LEU B N 1
ATOM 2950 C CA . LEU B 1 54 ? 5.34755 15.88979 59.70162 1.000 23.98479 736 LEU B CA 1
ATOM 2951 C C . LEU B 1 54 ? 5.71340 14.74904 58.75883 1.000 37.95690 736 LEU B C 1
ATOM 2952 O O . LEU B 1 54 ? 5.65913 13.55830 59.12828 1.000 35.50147 736 LEU B O 1
ATOM 2968 N N . LEU B 1 55 ? 6.12866 15.09906 57.53650 1.000 30.42280 737 LEU B N 1
ATOM 2969 C CA . LEU B 1 55 ? 6.54806 14.06395 56.59418 1.000 33.25703 737 LEU B CA 1
ATOM 2970 C C . LEU B 1 55 ? 7.69063 13.22095 57.15969 1.000 35.84982 737 LEU B C 1
ATOM 2971 O O . LEU B 1 55 ? 7.66376 11.98524 57.09018 1.000 38.23506 737 LEU B O 1
ATOM 2987 N N . ASP B 1 56 ? 8.71188 13.87486 57.71381 1.000 32.54306 738 ASP B N 1
ATOM 2988 C CA . ASP B 1 56 ? 9.85026 13.16045 58.27897 1.000 36.75263 738 ASP B CA 1
ATOM 2989 C C . ASP B 1 56 ? 9.41596 12.21334 59.37969 1.000 41.13709 738 ASP B C 1
ATOM 2990 O O . ASP B 1 56 ? 10.01667 11.14758 59.55852 1.000 44.47666 738 ASP B O 1
ATOM 2999 N N . SER B 1 57 ? 8.39990 12.60439 60.14891 1.000 50.62114 739 SER B N 1
ATOM 3000 C CA . SER B 1 57 ? 7.95442 11.79003 61.26968 1.000 53.03484 739 SER B CA 1
ATOM 3001 C C . SER B 1 57 ? 7.14471 10.58144 60.82818 1.000 54.04059 739 SER B C 1
ATOM 3002 O O . SER B 1 57 ? 7.03727 9.61767 61.59488 1.000 66.02012 739 SER B O 1
ATOM 3010 N N . MET B 1 58 ? 6.57185 10.59849 59.62778 1.000 48.16586 740 MET B N 1
ATOM 3011 C CA . MET B 1 58 ? 5.84743 9.39572 59.19669 1.000 56.86820 740 MET B CA 1
ATOM 3012 C C . MET B 1 58 ? 6.83968 8.32132 58.73199 1.000 52.05958 740 MET B C 1
ATOM 3013 O O . MET B 1 58 ? 6.49103 7.39617 57.99153 1.000 54.79406 740 MET B O 1
ATOM 3027 N N . SER B 1 61 ? 5.41277 3.95476 54.23104 1.000 64.87730 743 SER B N 1
ATOM 3028 C CA . SER B 1 61 ? 4.06837 3.39015 54.17687 1.000 69.29860 743 SER B CA 1
ATOM 3029 C C . SER B 1 61 ? 3.01310 4.47683 54.33090 1.000 75.48735 743 SER B C 1
ATOM 3030 O O . SER B 1 61 ? 1.97390 4.44892 53.66911 1.000 77.27403 743 SER B O 1
ATOM 3034 N N . LYS B 1 62 ? 3.28303 5.42999 55.22432 1.000 71.02477 744 LYS B N 1
ATOM 3035 C CA . LYS B 1 62 ? 2.33020 6.50477 55.47183 1.000 68.53408 744 LYS B CA 1
ATOM 3036 C C . LYS B 1 62 ? 2.49635 7.63403 54.46133 1.000 66.74612 744 LYS B C 1
ATOM 3037 O O . LYS B 1 62 ? 1.50272 8.19734 53.98234 1.000 70.39080 744 LYS B O 1
ATOM 3041 N N . ALA B 1 63 ? 3.74059 7.93371 54.07898 1.000 61.29916 745 ALA B N 1
ATOM 3042 C CA . ALA B 1 63 ? 3.98317 9.00122 53.11888 1.000 66.38702 745 ALA B CA 1
ATOM 3043 C C . ALA B 1 63 ? 3.34442 8.71036 51.76937 1.000 59.15970 745 ALA B C 1
ATOM 3044 O O . ALA B 1 63 ? 3.15707 9.63472 50.97225 1.000 56.08017 745 ALA B O 1
ATOM 3051 N N . LYS B 1 64 ? 2.99757 7.45259 51.49880 1.000 62.17660 746 LYS B N 1
ATOM 3052 C CA . LYS B 1 64 ? 2.34886 7.10598 50.24340 1.000 69.82328 746 LYS B CA 1
ATOM 3053 C C . LYS B 1 64 ? 0.89306 7.54828 50.17503 1.000 66.50506 746 LYS B C 1
ATOM 3054 O O . LYS B 1 64 ? 0.30841 7.49796 49.08544 1.000 61.94306 746 LYS B O 1
ATOM 3058 N N . ASP B 1 65 ? 0.29202 7.98172 51.28544 1.000 46.05281 747 ASP B N 1
ATOM 3059 C CA . ASP B 1 65 ? -1.11558 8.36093 51.26890 1.000 39.83397 747 ASP B CA 1
ATOM 3060 C C . ASP B 1 65 ? -1.33442 9.86816 51.16453 1.000 44.91614 747 ASP B C 1
ATOM 3061 O O . ASP B 1 65 ? -2.48284 10.30413 51.04830 1.000 44.22420 747 ASP B O 1
ATOM 3065 N N . ILE B 1 66 ? -0.27416 10.66999 51.18365 1.000 29.39444 748 ILE B N 1
ATOM 3066 C CA . ILE B 1 66 ? -0.44470 12.11436 51.11163 1.000 27.40947 748 ILE B CA 1
ATOM 3067 C C . ILE B 1 66 ? -0.73946 12.52635 49.67285 1.000 26.31920 748 ILE B C 1
ATOM 3068 O O . ILE B 1 66 ? -0.49838 11.78516 48.71149 1.000 25.32156 748 ILE B O 1
ATOM 3084 N N . CYS B 1 67 ? -1.24690 13.74131 49.51803 1.000 20.11330 749 CYS B N 1
ATOM 3085 C CA . CYS B 1 67 ? -1.53840 14.29390 48.20101 1.000 19.05386 749 CYS B CA 1
ATOM 3086 C C . CYS B 1 67 ? -0.94440 15.69518 48.17452 1.000 19.04255 749 CYS B C 1
ATOM 3087 O O . CYS B 1 67 ? -0.94057 16.37052 49.19736 1.000 21.13820 749 CYS B O 1
ATOM 3095 N N . VAL B 1 68 ? -0.39543 16.12382 47.04591 1.000 17.06699 750 VAL B N 1
ATOM 3096 C CA . VAL B 1 68 ? 0.04503 17.50442 46.89653 1.000 16.27414 750 VAL B CA 1
ATOM 3097 C C . VAL B 1 68 ? -0.70299 18.10539 45.71633 1.000 17.13516 750 VAL B C 1
ATOM 3098 O O . VAL B 1 68 ? -0.77854 17.48142 44.65155 1.000 17.97206 750 VAL B O 1
ATOM 3111 N N . ILE B 1 69 ? -1.26461 19.29915 45.90313 1.000 14.30183 751 ILE B N 1
ATOM 3112 C CA . ILE B 1 69 ? -1.97698 19.99760 44.84072 1.000 10.78057 751 ILE B CA 1
ATOM 3113 C C . ILE B 1 69 ? -1.31297 21.34550 44.57332 1.000 15.13770 751 ILE B C 1
ATOM 3114 O O . ILE B 1 69 ? -0.68219 21.94193 45.45596 1.000 15.05420 751 ILE B O 1
ATOM 3130 N N . ARG B 1 70 ? -1.44725 21.80832 43.32706 1.000 14.88801 752 ARG B N 1
ATOM 3131 C CA . ARG B 1 70 ? -1.15026 23.17350 42.93328 1.000 13.94264 752 ARG B CA 1
ATOM 3132 C C . ARG B 1 70 ? -2.46543 23.93760 42.90766 1.000 17.45486 752 ARG B C 1
ATOM 3133 O O . ARG B 1 70 ? -3.43684 23.48255 42.27974 1.000 17.62741 752 ARG B O 1
ATOM 3154 N N . LEU B 1 71 ? -2.52170 25.05063 43.63380 1.000 15.95948 753 LEU B N 1
ATOM 3155 C CA . LEU B 1 71 ? -3.66706 25.94897 43.57884 1.000 16.84805 753 LEU B CA 1
ATOM 3156 C C . LEU B 1 71 ? -3.46926 26.95692 42.45355 1.000 19.36880 753 LEU B C 1
ATOM 3157 O O . LEU B 1 71 ? -2.34553 27.35775 42.13718 1.000 19.66405 753 LEU B O 1
ATOM 3173 N N A CYS B 1 72 ? -4.57086 27.31245 41.81102 0.539 16.01163 754 CYS B N 1
ATOM 3174 N N B CYS B 1 72 ? -4.58582 27.39587 41.86948 0.461 16.19098 754 CYS B N 1
ATOM 3175 C CA A CYS B 1 72 ? -4.56637 28.26240 40.72079 0.539 19.55451 754 CYS B CA 1
ATOM 3176 C CA B CYS B 1 72 ? -4.58482 28.21272 40.66984 0.461 19.51695 754 CYS B CA 1
ATOM 3177 C C A CYS B 1 72 ? -5.68863 29.26329 40.91603 0.539 19.04801 754 CYS B C 1
ATOM 3178 C C B CYS B 1 72 ? -5.73663 29.20254 40.69990 0.461 19.68341 754 CYS B C 1
ATOM 3179 O O A CYS B 1 72 ? -6.73077 28.93692 41.49566 0.539 20.11073 754 CYS B O 1
ATOM 3180 O O B CYS B 1 72 ? -6.86756 28.78982 40.98430 0.461 19.08202 754 CYS B O 1
ATOM 3195 N N . PRO B 1 73 ? -5.50252 30.48919 40.43791 1.000 17.27405 755 PRO B N 1
ATOM 3196 C CA . PRO B 1 73 ? -6.63810 31.41168 40.32936 1.000 16.82156 755 PRO B CA 1
ATOM 3197 C C . PRO B 1 73 ? -7.64230 30.85209 39.33305 1.000 19.64444 755 PRO B C 1
ATOM 3198 O O . PRO B 1 73 ? -7.27439 30.26001 38.31357 1.000 20.42017 755 PRO B O 1
ATOM 3209 N N . HIS B 1 74 ? -8.91946 30.98761 39.66798 1.000 18.34980 756 HIS B N 1
ATOM 3210 C CA . HIS B 1 74 ? -9.95572 30.42096 38.81605 1.000 20.85041 756 HIS B CA 1
ATOM 3211 C C . HIS B 1 74 ? -9.97318 31.10413 37.45343 1.000 26.24011 756 HIS B C 1
ATOM 3212 O O . HIS B 1 74 ? -10.11052 30.43631 36.41953 1.000 25.96716 756 HIS B O 1
ATOM 3226 N N . GLY B 1 75 ? -9.84037 32.42715 37.43906 1.000 23.01998 757 GLY B N 1
ATOM 3227 C CA . GLY B 1 75 ? -9.75346 33.21847 36.23346 1.000 26.17033 757 GLY B CA 1
ATOM 3228 C C . GLY B 1 75 ? -8.91095 34.46296 36.44080 1.000 28.47034 757 GLY B C 1
ATOM 3229 O O . GLY B 1 75 ? -8.33858 34.67835 37.51020 1.000 21.99333 757 GLY B O 1
ATOM 3233 N N A SER B 1 76 ? -8.84423 35.32088 35.41846 0.580 26.80460 758 SER B N 1
ATOM 3234 N N B SER B 1 76 ? -8.87010 35.29304 35.39460 0.420 26.82269 758 SER B N 1
ATOM 3235 C CA A SER B 1 76 ? -7.93399 36.45717 35.47471 0.580 25.73634 758 SER B CA 1
ATOM 3236 C CA B SER B 1 76 ? -8.04475 36.49458 35.39760 0.420 25.80567 758 SER B CA 1
ATOM 3237 C C A SER B 1 76 ? -8.27336 37.41519 36.61691 0.580 19.83951 758 SER B C 1
ATOM 3238 C C B SER B 1 76 ? -8.28070 37.34359 36.63739 0.420 20.04877 758 SER B C 1
ATOM 3239 O O A SER B 1 76 ? -7.37714 38.09326 37.13657 0.580 23.25394 758 SER B O 1
ATOM 3240 O O B SER B 1 76 ? -7.33933 37.89717 37.21681 0.420 23.15206 758 SER B O 1
ATOM 3255 N N . ARG B 1 77 ? -9.53580 37.46890 37.04999 1.000 21.59156 759 ARG B N 1
ATOM 3256 C CA . ARG B 1 77 ? -9.90088 38.39581 38.11570 1.000 23.56503 759 ARG B CA 1
ATOM 3257 C C . ARG B 1 77 ? -9.39179 37.94460 39.48076 1.000 24.85441 759 ARG B C 1
ATOM 3258 O O . ARG B 1 77 ? -9.41280 38.73247 40.43548 1.000 22.27929 759 ARG B O 1
ATOM 3279 N N . ASP B 1 78 ? -8.94803 36.69357 39.59070 1.000 20.88090 760 ASP B N 1
ATOM 3280 C CA . ASP B 1 78 ? -8.46008 36.12046 40.83672 1.000 20.06505 760 ASP B CA 1
ATOM 3281 C C . ASP B 1 78 ? -6.94313 36.19615 40.96855 1.000 19.72960 760 ASP B C 1
ATOM 3282 O O . ASP B 1 78 ? -6.40122 35.90859 42.05642 1.000 18.92463 760 ASP B O 1
ATOM 3291 N N . ILE B 1 79 ? -6.24563 36.59106 39.89833 1.000 20.50204 761 ILE B N 1
ATOM 3292 C CA . ILE B 1 79 ? -4.78764 36.58751 39.92713 1.000 17.55185 761 ILE B CA 1
ATOM 3293 C C . ILE B 1 79 ? -4.27280 37.52199 41.00774 1.000 22.04327 761 ILE B C 1
ATOM 3294 O O . ILE B 1 79 ? -3.32977 37.18707 41.74109 1.000 18.18966 761 ILE B O 1
ATOM 3310 N N . GLN B 1 80 ? -4.86047 38.71885 41.11340 1.000 20.16344 762 GLN B N 1
ATOM 3311 C CA . GLN B 1 80 ? -4.31884 39.70920 42.03765 1.000 20.25559 762 GLN B CA 1
ATOM 3312 C C . GLN B 1 80 ? -4.26794 39.15968 43.45806 1.000 19.10395 762 GLN B C 1
ATOM 3313 O O . GLN B 1 80 ? -3.22464 39.22781 44.12432 1.000 20.11057 762 GLN B O 1
ATOM 3327 N N . ASN B 1 81 ? -5.38837 38.59944 43.93330 1.000 17.15457 763 ASN B N 1
ATOM 3328 C CA . ASN B 1 81 ? -5.45629 38.15899 45.31908 1.000 19.31899 763 ASN B CA 1
ATOM 3329 C C . ASN B 1 81 ? -4.68614 36.86233 45.53004 1.000 17.13122 763 ASN B C 1
ATOM 3330 O O . ASN B 1 81 ? -4.10739 36.65795 46.60392 1.000 18.47869 763 ASN B O 1
ATOM 3341 N N . TYR B 1 82 ? -4.63459 35.99997 44.51360 1.000 17.75917 764 TYR B N 1
ATOM 3342 C CA . TYR B 1 82 ? -3.74002 34.84698 44.57554 1.000 16.94336 764 TYR B CA 1
ATOM 3343 C C . TYR B 1 82 ? -2.30082 35.28522 44.82302 1.000 14.24634 764 TYR B C 1
ATOM 3344 O O . TYR B 1 82 ? -1.60319 34.74065 45.69412 1.000 16.53436 764 TYR B O 1
ATOM 3362 N N . ARG B 1 83 ? -1.84118 36.28448 44.05914 1.000 16.99266 765 ARG B N 1
ATOM 3363 C CA . ARG B 1 83 ? -0.48013 36.77575 44.23123 1.000 21.43618 765 ARG B CA 1
ATOM 3364 C C . ARG B 1 83 ? -0.30438 37.45748 45.58572 1.000 18.45620 765 ARG B C 1
ATOM 3365 O O . ARG B 1 83 ? 0.77120 37.36339 46.18334 1.000 18.19709 765 ARG B O 1
ATOM 3380 N N . LEU B 1 84 ? -1.34037 38.13587 46.08937 1.000 18.16240 766 LEU B N 1
ATOM 3381 C CA . LEU B 1 84 ? -1.23854 38.74080 47.41410 1.000 21.98254 766 LEU B CA 1
ATOM 3382 C C . LEU B 1 84 ? -1.07257 37.67450 48.49575 1.000 18.11738 766 LEU B C 1
ATOM 3383 O O . LEU B 1 84 ? -0.30011 37.85679 49.44532 1.000 17.51216 766 LEU B O 1
ATOM 3399 N N . LEU B 1 85 ? -1.77314 36.54729 48.36105 1.000 18.10850 767 LEU B N 1
ATOM 3400 C CA . LEU B 1 85 ? -1.64818 35.47243 49.34566 1.000 16.37702 767 LEU B CA 1
ATOM 3401 C C . LEU B 1 85 ? -0.27486 34.82289 49.28206 1.000 16.88920 767 LEU B C 1
ATOM 3402 O O . LEU B 1 85 ? 0.33203 34.52153 50.32995 1.000 17.51846 767 LEU B O 1
ATOM 3418 N N . TYR B 1 86 ? 0.23157 34.59402 48.06605 1.000 17.53193 768 TYR B N 1
ATOM 3419 C CA . TYR B 1 86 ? 1.60695 34.13883 47.93257 1.000 17.20054 768 TYR B CA 1
ATOM 3420 C C . TYR B 1 86 ? 2.55092 35.07648 48.67259 1.000 19.75071 768 TYR B C 1
ATOM 3421 O O . TYR B 1 86 ? 3.38946 34.64468 49.47057 1.000 20.32094 768 TYR B O 1
ATOM 3439 N N . SER B 1 87 ? 2.44899 36.37530 48.39022 1.000 17.22125 769 SER B N 1
ATOM 3440 C CA . SER B 1 87 ? 3.35827 37.33527 49.01158 1.000 19.82679 769 SER B CA 1
ATOM 3441 C C . SER B 1 87 ? 3.18962 37.37643 50.51697 1.000 19.64684 769 SER B C 1
ATOM 3442 O O . SER B 1 87 ? 4.17298 37.55800 51.23772 1.000 21.12772 769 SER B O 1
ATOM 3450 N N . TYR B 1 88 ? 1.97173 37.19991 51.01035 1.000 19.21601 770 TYR B N 1
ATOM 3451 C CA . TYR B 1 88 ? 1.75512 37.19532 52.44958 1.000 21.19509 770 TYR B CA 1
ATOM 3452 C C . TYR B 1 88 ? 2.54509 36.07963 53.11364 1.000 21.76928 770 TYR B C 1
ATOM 3453 O O . TYR B 1 88 ? 3.30549 36.32333 54.06060 1.000 21.60056 770 TYR B O 1
ATOM 3471 N N . LEU B 1 89 ? 2.41642 34.84893 52.59780 1.000 17.30937 771 LEU B N 1
ATOM 3472 C CA . LEU B 1 89 ? 3.16663 33.74826 53.19667 1.000 18.33243 771 LEU B CA 1
ATOM 3473 C C . LEU B 1 89 ? 4.67066 33.94246 53.03957 1.000 21.03977 771 LEU B C 1
ATOM 3474 O O . LEU B 1 89 ? 5.43199 33.69388 53.98129 1.000 20.75769 771 LEU B O 1
ATOM 3490 N N . ASN B 1 90 ? 5.11476 34.37005 51.85271 1.000 19.04656 772 ASN B N 1
ATOM 3491 C CA . ASN B 1 90 ? 6.53787 34.55343 51.60117 1.000 26.57713 772 ASN B CA 1
ATOM 3492 C C . ASN B 1 90 ? 7.12621 35.58646 52.55382 1.000 28.08726 772 ASN B C 1
ATOM 3493 O O . ASN B 1 90 ? 8.15872 35.34158 53.18956 1.000 28.50070 772 ASN B O 1
ATOM 3504 N N . ASN B 1 91 ? 6.43820 36.72463 52.72108 1.000 26.97425 773 ASN B N 1
ATOM 3505 C CA . ASN B 1 91 ? 6.94422 37.82251 53.53703 1.000 24.82171 773 ASN B CA 1
ATOM 3506 C C . ASN B 1 91 ? 6.84539 37.54925 55.03092 1.000 38.98841 773 ASN B C 1
ATOM 3507 O O . ASN B 1 91 ? 7.59227 38.14587 55.81071 1.000 38.68759 773 ASN B O 1
ATOM 3518 N N . LYS B 1 92 ? 5.90387 36.72306 55.45549 1.000 26.02604 774 LYS B N 1
ATOM 3519 C CA . LYS B 1 92 ? 5.77856 36.33622 56.84610 1.000 24.40816 774 LYS B CA 1
ATOM 3520 C C . LYS B 1 92 ? 6.62344 35.11149 57.13898 1.000 26.13267 774 LYS B C 1
ATOM 3521 O O . LYS B 1 92 ? 6.56964 34.59158 58.26729 1.000 27.34347 774 LYS B O 1
ATOM 3533 N N . GLN B 1 93 ? 7.39320 34.62448 56.14160 1.000 26.46655 775 GLN B N 1
ATOM 3534 C CA . GLN B 1 93 ? 8.15423 33.37639 56.33544 1.000 36.33576 775 GLN B CA 1
ATOM 3535 C C . GLN B 1 93 ? 7.40173 32.26937 57.04547 1.000 29.89325 775 GLN B C 1
ATOM 3536 O O . GLN B 1 93 ? 7.94166 31.59689 57.92279 1.000 23.24623 775 GLN B O 1
ATOM 3550 N N . CYS B 1 94 ? 6.27044 31.91597 56.46120 1.000 21.03822 776 CYS B N 1
ATOM 3551 C CA . CYS B 1 94 ? 5.42155 30.94538 57.06941 1.000 14.39749 776 CYS B CA 1
ATOM 3552 C C . CYS B 1 94 ? 4.65965 30.15974 56.01822 1.000 17.26056 776 CYS B C 1
ATOM 3553 O O . CYS B 1 94 ? 4.65767 30.49401 54.82788 1.000 19.71887 776 CYS B O 1
ATOM 3561 N N . HIS B 1 95 ? 4.07271 29.06681 56.49184 1.000 15.28807 777 HIS B N 1
ATOM 3562 C CA . HIS B 1 95 ? 3.05168 28.31825 55.77660 1.000 15.85853 777 HIS B CA 1
ATOM 3563 C C . HIS B 1 95 ? 1.70677 28.59588 56.44434 1.000 17.22424 777 HIS B C 1
ATOM 3564 O O . HIS B 1 95 ? 1.62702 29.30642 57.45690 1.000 17.24108 777 HIS B O 1
ATOM 3578 N N . CYS B 1 96 ? 0.63885 28.04221 55.87585 1.000 17.11880 778 CYS B N 1
ATOM 3579 C CA . CYS B 1 96 ? -0.71288 28.22062 56.39225 1.000 18.18026 778 CYS B CA 1
ATOM 3580 C C . CYS B 1 96 ? -1.31035 26.86727 56.73231 1.000 18.08434 778 CYS B C 1
ATOM 3581 O O . CYS B 1 96 ? -1.28136 25.94484 55.90917 1.000 16.10582 778 CYS B O 1
ATOM 3589 N N . LEU B 1 97 ? -1.84201 26.73218 57.94827 1.000 18.24626 779 LEU B N 1
ATOM 3590 C CA . LEU B 1 97 ? -2.70290 25.60679 58.28375 1.000 19.38754 779 LEU B CA 1
ATOM 3591 C C . LEU B 1 97 ? -4.13556 25.98353 57.91380 1.000 19.71581 779 LEU B C 1
ATOM 3592 O O . LEU B 1 97 ? -4.61905 27.03517 58.33535 1.000 21.74206 779 LEU B O 1
ATOM 3608 N N . ALA B 1 98 ? -4.79739 25.17797 57.09177 1.000 18.99310 780 ALA B N 1
ATOM 3609 C CA . ALA B 1 98 ? -6.17710 25.50259 56.74002 1.000 16.23554 780 ALA B CA 1
ATOM 3610 C C . ALA B 1 98 ? -7.12500 25.02683 57.84347 1.000 28.28529 780 ALA B C 1
ATOM 3611 O O . ALA B 1 98 ? -6.76551 24.18857 58.67734 1.000 25.08785 780 ALA B O 1
ATOM 3618 N N . THR B 1 99 ? -8.35920 25.55145 57.83514 1.000 24.17594 781 THR B N 1
ATOM 3619 C CA . THR B 1 99 ? -9.33714 25.11840 58.83933 1.000 28.15447 781 THR B CA 1
ATOM 3620 C C . THR B 1 99 ? -10.02144 23.81384 58.46534 1.000 36.82354 781 THR B C 1
ATOM 3621 O O . THR B 1 99 ? -10.88753 23.34016 59.21087 1.000 32.47081 781 THR B O 1
ATOM 3632 N N . VAL B 1 100 ? -9.65237 23.23078 57.32966 1.000 22.56982 782 VAL B N 1
ATOM 3633 C CA . VAL B 1 100 ? -10.28171 22.00682 56.87203 1.000 23.69282 782 VAL B CA 1
ATOM 3634 C C . VAL B 1 100 ? -10.13014 20.91270 57.91201 1.000 33.91794 782 VAL B C 1
ATOM 3635 O O . VAL B 1 100 ? -9.04920 20.70126 58.47802 1.000 31.59005 782 VAL B O 1
ATOM 3648 N N . GLN B 1 101 ? -11.22749 20.19399 58.15653 1.000 30.78886 783 GLN B N 1
ATOM 3649 C CA . GLN B 1 101 ? -11.26167 19.14760 59.16865 1.000 39.14639 783 GLN B CA 1
ATOM 3650 C C . GLN B 1 101 ? -11.28973 17.74422 58.57717 1.000 27.03679 783 GLN B C 1
ATOM 3651 O O . GLN B 1 101 ? -10.87352 16.80290 59.25313 1.000 32.58192 783 GLN B O 1
ATOM 3665 N N . GLN B 1 102 ? -11.78197 17.58454 57.34712 1.000 36.77052 784 GLN B N 1
ATOM 3666 C CA . GLN B 1 102 ? -11.78234 16.27142 56.71811 1.000 30.85093 784 GLN B CA 1
ATOM 3667 C C . GLN B 1 102 ? -10.36468 15.74476 56.51352 1.000 32.12858 784 GLN B C 1
ATOM 3668 O O . GLN B 1 102 ? -10.14255 14.53245 56.56225 1.000 26.35684 784 GLN B O 1
ATOM 3682 N N . VAL B 1 103 ? -9.40881 16.62879 56.22179 1.000 29.22606 785 VAL B N 1
ATOM 3683 C CA . VAL B 1 103 ? -8.00103 16.27663 56.05158 1.000 25.22841 785 VAL B CA 1
ATOM 3684 C C . VAL B 1 103 ? -7.17435 17.37597 56.70957 1.000 26.87005 785 VAL B C 1
ATOM 3685 O O . VAL B 1 103 ? -7.68640 18.45160 57.02577 1.000 24.93878 785 VAL B O 1
ATOM 3698 N N . LYS B 1 104 ? -5.88291 17.10823 56.92899 1.000 22.34022 786 LYS B N 1
ATOM 3699 C CA . LYS B 1 104 ? -4.97322 18.16663 57.36215 1.000 19.14889 786 LYS B CA 1
ATOM 3700 C C . LYS B 1 104 ? -4.36032 18.80133 56.11586 1.000 21.31232 786 LYS B C 1
ATOM 3701 O O . LYS B 1 104 ? -3.71580 18.10916 55.32939 1.000 21.34929 786 LYS B O 1
ATOM 3720 N N . MET B 1 105 ? -4.53818 20.10708 55.93955 1.000 19.39338 787 MET B N 1
ATOM 3721 C CA . MET B 1 105 ? -4.07591 20.79309 54.73273 1.000 19.87127 787 MET B CA 1
ATOM 3722 C C . MET B 1 105 ? -3.11912 21.91513 55.10411 1.000 19.91937 787 MET B C 1
ATOM 3723 O O . MET B 1 105 ? -3.49538 22.82276 55.85428 1.000 18.34941 787 MET B O 1
ATOM 3737 N N . VAL B 1 106 ? -1.90820 21.88653 54.54661 1.000 16.38841 788 VAL B N 1
ATOM 3738 C CA . VAL B 1 106 ? -0.92541 22.94729 54.74424 1.000 14.62454 788 VAL B CA 1
ATOM 3739 C C . VAL B 1 106 ? -0.64711 23.60199 53.39088 1.000 14.37847 788 VAL B C 1
ATOM 3740 O O . VAL B 1 106 ? -0.22780 22.91975 52.44319 1.000 16.44794 788 VAL B O 1
ATOM 3753 N N . LEU B 1 107 ? -0.86000 24.91797 53.29938 1.000 15.98924 789 LEU B N 1
ATOM 3754 C CA . LEU B 1 107 ? -0.51753 25.68350 52.10384 1.000 15.60028 789 LEU B CA 1
ATOM 3755 C C . LEU B 1 107 ? 0.84920 26.33843 52.25050 1.000 18.68840 789 LEU B C 1
ATOM 3756 O O . LEU B 1 107 ? 1.17115 26.91947 53.29587 1.000 17.24950 789 LEU B O 1
ATOM 3772 N N . LEU B 1 108 ? 1.62445 26.30912 51.17721 1.000 17.78798 790 LEU B N 1
ATOM 3773 C CA . LEU B 1 108 ? 2.96369 26.88471 51.19434 1.000 14.94465 790 LEU B CA 1
ATOM 3774 C C . LEU B 1 108 ? 3.26675 27.60589 49.89416 1.000 14.51188 790 LEU B C 1
ATOM 3775 O O . LEU B 1 108 ? 2.70602 27.27618 48.84125 1.000 15.52188 790 LEU B O 1
ATOM 3791 N N . PRO B 1 109 ? 4.12978 28.61971 49.94995 1.000 14.89282 791 PRO B N 1
ATOM 3792 C CA . PRO B 1 109 ? 4.54798 29.32988 48.74316 1.000 14.64833 791 PRO B CA 1
ATOM 3793 C C . PRO B 1 109 ? 5.72746 28.62048 48.10013 1.000 18.70838 791 PRO B C 1
ATOM 3794 O O . PRO B 1 109 ? 6.59212 28.04946 48.77108 1.000 20.77312 791 PRO B O 1
ATOM 3805 N N . LEU B 1 110 ? 5.76528 28.67556 46.77705 1.000 14.25260 792 LEU B N 1
ATOM 3806 C CA . LEU B 1 110 ? 6.90233 28.16599 46.01326 1.000 16.79028 792 LEU B CA 1
ATOM 3807 C C . LEU B 1 110 ? 7.29194 29.19411 44.96367 1.000 16.94322 792 LEU B C 1
ATOM 3808 O O . LEU B 1 110 ? 6.50069 29.47746 44.03936 1.000 19.00982 792 LEU B O 1
ATOM 3824 N N . PRO B 1 111 ? 8.47135 29.79546 45.07150 1.000 19.69757 793 PRO B N 1
ATOM 3825 C CA . PRO B 1 111 ? 8.83660 30.86606 44.13579 1.000 21.98370 793 PRO B CA 1
ATOM 3826 C C . PRO B 1 111 ? 8.92409 30.39274 42.69364 1.000 22.36864 793 PRO B C 1
ATOM 3827 O O . PRO B 1 111 ? 9.18080 29.22268 42.39680 1.000 21.25843 793 PRO B O 1
ATOM 3838 N N . ALA B 1 112 ? 8.74125 31.35297 41.78664 1.000 19.62285 794 ALA B N 1
ATOM 3839 C CA . ALA B 1 112 ? 8.80715 31.08188 40.36204 1.000 21.52285 794 ALA B CA 1
ATOM 3840 C C . ALA B 1 112 ? 10.08416 30.32409 40.02342 1.000 19.80744 794 ALA B C 1
ATOM 3841 O O . ALA B 1 112 ? 11.14315 30.56177 40.61398 1.000 25.07520 794 ALA B O 1
ATOM 3848 N N . PHE B 1 113 ? 9.95618 29.37983 39.09867 1.000 22.56692 795 PHE B N 1
ATOM 3849 C CA . PHE B 1 113 ? 11.02846 28.56173 38.54511 1.000 26.78463 795 PHE B CA 1
ATOM 3850 C C . PHE B 1 113 ? 11.65851 27.60380 39.54527 1.000 28.98511 795 PHE B C 1
ATOM 3851 O O . PHE B 1 113 ? 12.58269 26.86657 39.16989 1.000 34.54489 795 PHE B O 1
ATOM 3868 N N . GLU B 1 114 ? 11.18332 27.55066 40.80943 1.000 25.84549 796 GLU B N 1
ATOM 3869 C CA . GLU B 1 114 ? 11.84251 26.67469 41.77091 1.000 27.37544 796 GLU B CA 1
ATOM 3870 C C . GLU B 1 114 ? 11.32205 25.24424 41.62492 1.000 26.27846 796 GLU B C 1
ATOM 3871 O O . GLU B 1 114 ? 10.13190 25.03502 41.36872 1.000 23.86480 796 GLU B O 1
ATOM 3883 N N . PRO B 1 115 ? 12.19273 24.24281 41.72111 1.000 29.23931 797 PRO B N 1
ATOM 3884 C CA . PRO B 1 115 ? 11.71738 22.86249 41.59028 1.000 27.08321 797 PRO B CA 1
ATOM 3885 C C . PRO B 1 115 ? 10.84136 22.46331 42.76671 1.000 20.93535 797 PRO B C 1
ATOM 3886 O O . PRO B 1 115 ? 10.86582 23.06028 43.84470 1.000 29.05805 797 PRO B O 1
ATOM 3897 N N . LEU B 1 116 ? 10.06971 21.41411 42.53634 1.000 24.77265 798 LEU B N 1
ATOM 3898 C CA . LEU B 1 116 ? 9.28913 20.81534 43.60175 1.000 24.66394 798 LEU B CA 1
ATOM 3899 C C . LEU B 1 116 ? 10.20104 20.50420 44.78600 1.000 25.15838 798 LEU B C 1
ATOM 3900 O O . LEU B 1 116 ? 11.32893 20.01455 44.58431 1.000 26.69026 798 LEU B O 1
ATOM 3916 N N . PRO B 1 117 ? 9.78656 20.82297 46.01061 1.000 23.73518 799 PRO B N 1
ATOM 3917 C CA . PRO B 1 117 ? 10.56823 20.43658 47.19418 1.000 21.91971 799 PRO B CA 1
ATOM 3918 C C . PRO B 1 117 ? 10.93851 18.95755 47.18693 1.000 22.35847 799 PRO B C 1
ATOM 3919 O O . PRO B 1 117 ? 10.14461 18.09377 46.80235 1.000 23.91441 799 PRO B O 1
ATOM 3930 N N . ALA B 1 118 ? 12.13906 18.66724 47.69061 1.000 24.07269 800 ALA B N 1
ATOM 3931 C CA . ALA B 1 118 ? 12.72915 17.34748 47.47436 1.000 21.73982 800 ALA B CA 1
ATOM 3932 C C . ALA B 1 118 ? 11.87241 16.22793 48.04955 1.000 25.58192 800 ALA B C 1
ATOM 3933 O O . ALA B 1 118 ? 11.72777 15.17132 47.42146 1.000 24.70484 800 ALA B O 1
ATOM 3940 N N . ARG B 1 119 ? 11.29946 16.42892 49.24016 1.000 19.65135 801 ARG B N 1
ATOM 3941 C CA . ARG B 1 119 ? 10.55015 15.35578 49.88486 1.000 20.89170 801 ARG B CA 1
ATOM 3942 C C . ARG B 1 119 ? 9.33923 14.93050 49.06778 1.000 21.62993 801 ARG B C 1
ATOM 3943 O O . ARG B 1 119 ? 8.83711 13.81624 49.24999 1.000 21.67591 801 ARG B O 1
ATOM 39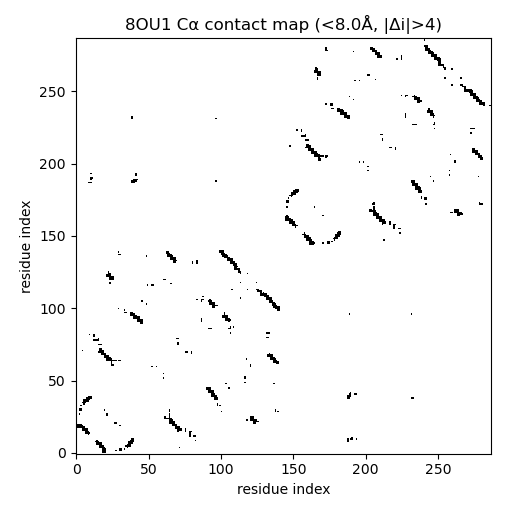64 N N . LEU B 1 120 ? 8.84450 15.80371 48.18563 1.000 20.13327 802 LEU B N 1
ATOM 3965 C CA . LEU B 1 120 ? 7.70351 15.43547 47.36591 1.000 21.43883 802 LEU B CA 1
ATOM 3966 C C . LEU B 1 120 ? 8.09382 14.68396 46.10669 1.000 24.14897 802 LEU B C 1
ATOM 3967 O O . LEU B 1 120 ? 7.23111 14.02457 45.51076 1.000 25.97864 802 LEU B O 1
ATOM 3983 N N . ARG B 1 121 ? 9.37136 14.69949 45.72415 1.000 23.40693 803 ARG B N 1
ATOM 3984 C CA . ARG B 1 121 ? 9.74377 14.11714 44.43701 1.000 27.18475 803 ARG B CA 1
ATOM 3985 C C . ARG B 1 121 ? 9.49560 12.61830 44.33843 1.000 23.50327 803 ARG B C 1
ATOM 3986 O O . ARG B 1 121 ? 9.07838 12.17231 43.25369 1.000 33.48189 803 ARG B O 1
ATOM 4007 N N . PRO B 1 122 ? 9.69723 11.80271 45.37264 1.000 30.32705 804 PRO B N 1
ATOM 4008 C CA . PRO B 1 122 ? 9.47666 10.35524 45.22677 1.000 34.17811 804 PRO B CA 1
ATOM 4009 C C . PRO B 1 122 ? 8.03462 9.90951 45.41738 1.000 30.76143 804 PRO B C 1
ATOM 4010 O O . PRO B 1 122 ? 7.76476 8.70489 45.37075 1.000 28.48531 804 PRO B O 1
ATOM 4021 N N . LEU B 1 123 ? 7.11135 10.84031 45.64815 1.000 28.53566 805 LEU B N 1
ATOM 4022 C CA . LEU B 1 123 ? 5.70241 10.53469 45.83435 1.000 25.69388 805 LEU B CA 1
ATOM 4023 C C . LEU B 1 123 ? 4.93310 10.39921 44.52318 1.000 20.48171 805 LEU B C 1
ATOM 4024 O O . LEU B 1 123 ? 3.71109 10.21980 44.57025 1.000 27.82195 805 LEU B O 1
ATOM 4040 N N . GLY B 1 124 ? 5.60272 10.51338 43.37213 1.000 21.62146 806 GLY B N 1
ATOM 4041 C CA . GLY B 1 124 ? 4.94495 10.30315 42.09398 1.000 31.97477 806 GLY B CA 1
ATOM 4042 C C . GLY B 1 124 ? 3.97055 11.42261 41.77051 1.000 27.03482 806 GLY B C 1
ATOM 4043 O O . GLY B 1 124 ? 3.97322 12.48857 42.37242 1.000 23.85486 806 GLY B O 1
ATOM 4047 N N . GLY B 1 125 ? 3.11935 11.15179 40.78691 1.000 22.01913 807 GLY B N 1
ATOM 4048 C CA . GLY B 1 125 ? 2.17503 12.13437 40.31771 1.000 20.38735 807 GLY B CA 1
ATOM 4049 C C . GLY B 1 125 ? 2.76192 12.88138 39.14191 1.000 24.97978 807 GLY B C 1
ATOM 4050 O O . GLY B 1 125 ? 3.92279 12.67953 38.76090 1.000 27.18363 807 GLY B O 1
ATOM 4054 N N . PRO B 1 126 ? 1.97709 13.77305 38.54106 1.000 28.37612 808 PRO B N 1
ATOM 4055 C CA . PRO B 1 126 ? 2.47593 14.51298 37.36391 1.000 27.66348 808 PRO B CA 1
ATOM 4056 C C . PRO B 1 126 ? 3.65160 15.42495 37.64916 1.000 30.19668 808 PRO B C 1
ATOM 4057 O O . PRO B 1 126 ? 4.39507 15.77160 36.71989 1.000 39.24385 808 PRO B O 1
ATOM 4068 N N . GLY B 1 127 ? 3.84489 15.84354 38.89604 1.000 25.49285 809 GLY B N 1
ATOM 4069 C CA . GLY B 1 127 ? 4.89384 16.78215 39.21722 1.000 23.48400 809 GLY B CA 1
ATOM 4070 C C . GLY B 1 127 ? 4.58125 18.19403 38.73687 1.000 25.00827 809 GLY B C 1
ATOM 4071 O O . GLY B 1 127 ? 3.44254 18.54043 38.40807 1.000 27.80829 809 GLY B O 1
ATOM 4075 N N . LEU B 1 128 ? 5.63851 19.00093 38.68161 1.000 25.59278 810 LEU B N 1
ATOM 4076 C CA . LEU B 1 128 ? 5.53365 20.43429 38.44167 1.000 22.00253 810 LEU B CA 1
ATOM 4077 C C . LEU B 1 128 ? 6.52091 20.85547 37.36293 1.000 24.69404 810 LEU B C 1
ATOM 4078 O O . LEU B 1 128 ? 7.71735 20.55617 37.45469 1.000 26.89180 810 LEU B O 1
ATOM 4094 N N . GLU B 1 129 ? 6.01003 21.54381 36.34607 1.000 27.69613 811 GLU B N 1
ATOM 4095 C CA . GLU B 1 129 ? 6.87031 22.14175 35.33761 1.000 35.93800 811 GLU B CA 1
ATOM 4096 C C . GLU B 1 129 ? 7.72018 23.24194 35.96305 1.000 31.80134 811 GLU B C 1
ATOM 4097 O O . GLU B 1 129 ? 7.27266 23.96549 36.85408 1.000 37.02851 811 GLU B O 1
ATOM 4109 N N . ILE B 1 130 ? 8.94941 23.39469 35.47417 1.000 27.15154 812 ILE B N 1
ATOM 4110 C CA . ILE B 1 130 ? 9.79938 24.43414 36.04253 1.000 32.78123 812 ILE B CA 1
ATOM 4111 C C . ILE B 1 130 ? 9.32633 25.83801 35.63824 1.000 25.71702 812 ILE B C 1
ATOM 4112 O O . ILE B 1 130 ? 9.53040 26.80072 36.38652 1.000 26.15184 812 ILE B O 1
ATOM 4128 N N . THR B 1 131 ? 8.64061 25.97538 34.50660 1.000 31.52807 813 THR B N 1
ATOM 4129 C CA . THR B 1 131 ? 8.20238 27.29083 34.03579 1.000 32.89110 813 THR B CA 1
ATOM 4130 C C . THR B 1 131 ? 6.89430 27.71001 34.69908 1.000 25.96847 813 THR B C 1
ATOM 4131 O O . THR B 1 131 ? 5.90561 28.02749 34.02629 1.000 23.98255 813 THR B O 1
ATOM 4142 N N . HIS B 1 132 ? 6.85847 27.64942 36.02661 1.000 30.55555 814 HIS B N 1
ATOM 4143 C CA . HIS B 1 132 ? 5.71259 28.08004 36.81219 1.000 27.50346 814 HIS B CA 1
ATOM 4144 C C . HIS B 1 132 ? 6.04260 29.38666 37.52073 1.000 26.09349 814 HIS B C 1
ATOM 4145 O O . HIS B 1 132 ? 7.19198 29.63421 37.89180 1.000 25.27717 814 HIS B O 1
ATOM 4160 N N . THR B 1 133 ? 5.02568 30.22317 37.69999 1.000 22.28854 815 THR B N 1
ATOM 4161 C CA . THR B 1 133 ? 5.17303 31.46107 38.44317 1.000 26.98089 815 THR B CA 1
ATOM 4162 C C . THR B 1 133 ? 5.20934 31.17431 39.95132 1.000 20.61274 815 THR B C 1
ATOM 4163 O O . THR B 1 133 ? 5.17748 30.02354 40.39529 1.000 21.14914 815 THR B O 1
ATOM 4174 N N . SER B 1 134 ? 5.27970 32.23763 40.75075 1.000 22.44126 816 SER B N 1
ATOM 4175 C CA . SER B 1 134 ? 5.12065 32.08558 42.19183 1.000 20.50190 816 SER B CA 1
ATOM 4176 C C . SER B 1 134 ? 3.79829 31.38284 42.44559 1.000 19.50974 816 SER B C 1
ATOM 4177 O O . SER B 1 134 ? 2.74461 31.82752 41.97265 1.000 22.85823 816 SER B O 1
ATOM 4185 N N . LEU B 1 135 ? 3.85774 30.27846 43.17137 1.000 15.98806 817 LEU B N 1
ATOM 4186 C CA . LEU B 1 135 ? 2.73265 29.37205 43.30817 1.000 14.80987 817 LEU B CA 1
ATOM 4187 C C . LEU B 1 135 ? 2.35423 29.17737 44.76733 1.000 15.31575 817 LEU B C 1
ATOM 4188 O O . LEU B 1 135 ? 3.18593 29.30752 45.66795 1.000 14.68298 817 LEU B O 1
ATOM 4204 N N . LEU B 1 136 ? 1.08952 28.83737 44.98067 1.000 14.98903 818 LEU B N 1
ATOM 4205 C CA . LEU B 1 136 ? 0.61551 28.24266 46.22529 1.000 13.75353 818 LEU B CA 1
ATOM 4206 C C . LEU B 1 136 ? 0.45154 26.73983 46.00179 1.000 17.52271 818 LEU B C 1
ATOM 4207 O O . LEU B 1 136 ? -0.29460 26.32596 45.10974 1.000 16.12091 818 LEU B O 1
ATOM 4223 N N . LEU B 1 137 ? 1.16365 25.93262 46.78708 1.000 13.71296 819 LEU B N 1
ATOM 4224 C CA . LEU B 1 137 ? 0.93290 24.50324 46.82930 1.000 14.51095 819 LEU B CA 1
ATOM 4225 C C . LEU B 1 137 ? 0.21136 24.15694 48.12328 1.000 15.79099 819 LEU B C 1
ATOM 4226 O O . LEU B 1 137 ? 0.26940 24.88872 49.10592 1.000 15.58130 819 LEU B O 1
ATOM 4242 N N . ALA B 1 138 ? -0.42646 22.99323 48.15121 1.000 14.35388 820 ALA B N 1
ATOM 4243 C CA . ALA B 1 138 ? -0.99402 22.50287 49.39549 1.000 15.01688 820 ALA B CA 1
ATOM 4244 C C . ALA B 1 138 ? -0.64569 21.03026 49.52903 1.000 15.32789 820 ALA B C 1
ATOM 4245 O O . ALA B 1 138 ? -0.74477 20.26769 48.56460 1.000 17.51848 820 ALA B O 1
ATOM 4252 N N . VAL B 1 139 ? -0.24443 20.63867 50.73556 1.000 15.01180 821 VAL B N 1
ATOM 4253 C CA . VAL B 1 139 ? 0.00651 19.25032 51.07617 1.000 17.61137 821 VAL B CA 1
ATOM 4254 C C . VAL B 1 139 ? -1.16088 18.79829 51.94257 1.000 16.89369 821 VAL B C 1
ATOM 4255 O O . VAL B 1 139 ? -1.51249 19.47077 52.91978 1.000 15.30894 821 VAL B O 1
ATOM 4268 N N . LEU B 1 140 ? -1.76492 17.67295 51.56575 1.000 18.22293 822 LEU B N 1
ATOM 4269 C CA . LEU B 1 140 ? -2.93656 17.11376 52.21674 1.000 16.40740 822 LEU B CA 1
ATOM 4270 C C . LEU B 1 140 ? -2.52025 15.80654 52.87110 1.000 19.60014 822 LEU B C 1
ATOM 4271 O O . LEU B 1 140 ? -1.93749 14.93882 52.20489 1.000 18.20523 822 LEU B O 1
ATOM 4287 N N . PHE B 1 141 ? -2.77907 15.70314 54.16992 1.000 23.38573 823 PHE B N 1
ATOM 4288 C CA . PHE B 1 141 ? -2.49038 14.56044 55.04110 1.000 21.36821 823 PHE B CA 1
ATOM 4289 C C . PHE B 1 141 ? -3.79418 13.88979 55.45429 1.000 22.29385 823 PHE B C 1
ATOM 4290 O O . PHE B 1 141 ? -4.75867 14.58369 55.81504 1.000 24.42341 823 PHE B O 1
ATOM 4307 N N . PRO B 1 142 ? -3.87675 12.56403 55.39085 1.000 25.08759 824 PRO B N 1
ATOM 4308 C CA . PRO B 1 142 ? -5.03698 11.88928 55.98791 1.000 27.89172 824 PRO B CA 1
ATOM 4309 C C . PRO B 1 142 ? -5.03464 12.11090 57.48802 1.000 27.76101 824 PRO B C 1
ATOM 4310 O O . PRO B 1 142 ? -3.98108 12.26326 58.11094 1.000 29.20117 824 PRO B O 1
ATOM 4321 N N . LYS B 1 143 ? -6.23044 12.19325 58.05912 1.000 25.24124 825 LYS B N 1
ATOM 4322 C CA . LYS B 1 143 ? -6.38436 12.32499 59.49989 1.000 31.59006 825 LYS B CA 1
ATOM 4323 C C . LYS B 1 143 ? -6.73624 10.96820 60.09775 1.000 32.26323 825 LYS B C 1
ATOM 4324 O O . LYS B 1 143 ? -7.59300 10.25342 59.56863 1.000 34.14676 825 LYS B O 1
ATOM 4337 N N . ASP B 1 144 ? -6.07174 10.61714 61.20256 1.000 39.03091 826 ASP B N 1
ATOM 4338 C CA . ASP B 1 144 ? -6.44518 9.40052 61.92525 1.000 36.15077 826 ASP B CA 1
ATOM 4339 C C . ASP B 1 144 ? -7.81633 9.56609 62.56715 1.000 32.43493 826 ASP B C 1
ATOM 4340 O O . ASP B 1 144 ? -8.65480 8.65601 62.51935 1.000 34.98947 826 ASP B O 1
ATOM 4349 N N . ALA B 1 145 ? -8.05804 10.72931 63.16408 1.000 30.76509 827 ALA B N 1
ATOM 4350 C CA . ALA B 1 145 ? -9.29151 10.97073 63.89581 1.000 39.36965 827 ALA B CA 1
ATOM 4351 C C . ALA B 1 145 ? -10.49778 10.79293 62.98869 1.000 52.42635 827 ALA B C 1
ATOM 4352 O O . ALA B 1 145 ? -10.51557 11.26942 61.85075 1.000 41.15302 827 ALA B O 1
ATOM 4359 N N . LEU B 1 146 ? -11.50403 10.11403 63.50179 1.000 38.38921 828 LEU B N 1
ATOM 4360 C CA . LEU B 1 146 ? -12.75910 9.92998 62.79352 1.000 46.37973 828 LEU B CA 1
ATOM 4361 C C . LEU B 1 146 ? -13.68960 11.10594 63.07160 1.000 52.49931 828 LEU B C 1
ATOM 4362 O O . LEU B 1 146 ? -13.60475 11.73594 64.13254 1.000 68.33678 828 LEU B O 1
ATOM 4378 N N . PRO B 1 147 ? -14.57407 11.43973 62.13413 1.000 57.84427 829 PRO B N 1
ATOM 4379 C CA . PRO B 1 147 ? -15.43151 12.61807 62.32331 1.000 62.97403 829 PRO B CA 1
ATOM 4380 C C . PRO B 1 147 ? -16.59789 12.34640 63.26223 1.000 61.99487 829 PRO B C 1
ATOM 4381 O O . PRO B 1 147 ? -17.22331 11.28284 63.22227 1.000 63.67075 829 PRO B O 1
ATOM 4392 N N . ASP B 1 148 ? -16.88438 13.32611 64.11767 1.000 59.20013 830 ASP B N 1
ATOM 4393 C CA . ASP B 1 148 ? -18.10069 13.29762 64.92413 1.000 61.38258 830 ASP B CA 1
ATOM 4394 C C . ASP B 1 148 ? -19.30943 13.30328 63.99244 1.000 68.37246 830 ASP B C 1
ATOM 4395 O O . ASP B 1 148 ? -20.27058 12.56168 64.19167 1.000 71.38652 830 ASP B O 1
#

Solvent-accessible surface area: 14067 Å² total; per-residue (Å²): 188,33,31,11,94,15,22,0,18,0,8,90,16,64,131,7,125,1,74,0,39,38,6,0,4,104,61,32,106,29,0,117,46,15,49,113,59,0,23,0,33,18,72,21,83,51,60,60,0,40,86,49,15,90,89,48,46,90,94,42,20,76,74,3,5,0,0,53,1,24,38,68,27,98,205,3,81,130,28,10,158,93,0,19,45,37,0,53,111,95,133,11,10,0,51,4,9,15,126,132,8,70,0,0,0,4,18,10,38,46,134,75,100,29,26,83,114,0,68,114,30,42,45,104,26,31,81,82,99,6,104,35,10,0,0,0,0,0,8,38,94,166,191,99,45,47,13,102,18,19,0,46,1,52,98,21,80,118,9,137,0,38,1,28,39,0,0,4,135,63,34,55,30,1,131,41,16,41,110,46,0,111,31,62,25,112,23,5,23,1,32,0,32,14,38,16,64,91,84,138,42,32,51,56,2,1,0,0,53,0,35,35,69,31,98,232,16,77,127,24,8,122,84,0,18,45,45,1,70,105,47,49,1,12,0,56,4,61,10,133,100,2,69,0,0,0,5,21,3,54,45,134,72,69,18,24,66,108,1,138,110,16,37,44,103,23,31,82,87,105,9,100,35,12,0,0,0,0,0,8,57,74,145,73,159,129,197

GO terms:
  GO:0005634 nucleus (C, IDA)
  GO:0030674 protein-macromolecule adaptor activity (F, IDA)
  GO:0141196 transposable element silencing by piRNA-mediated DNA methylation (P, IDA)
  GO:0005694 chromosome (C, EXP)
  GO:0141006 transposable element silencing by piRNA-mediated heterochromatin formation (P, IMP)
  GO:0007283 spermatogenesis (P, IMP)
  GO:0005515 protein binding (F, IPI)
  GO:0141176 gene silencing by piRNA-directed DNA methylation (P, IMP)
  GO:0141196 transposable element silencing by piRNA-mediated DNA methylation (P, IMP)
  GO:0005654 nucleoplasm (C, TAS)

Foldseek 3Di:
DFLDWAWEAEDPQHIAIKTKDWAFADDCVVVNPWDRYKYFPDKAQPVPVVVVLVPDDPVQLNVKTKIWMGGPDPVRVVSQVVVLCVCVVVNIWTFIPTDQWTKIKHKDAQLHADPPSRVVRDGNGDD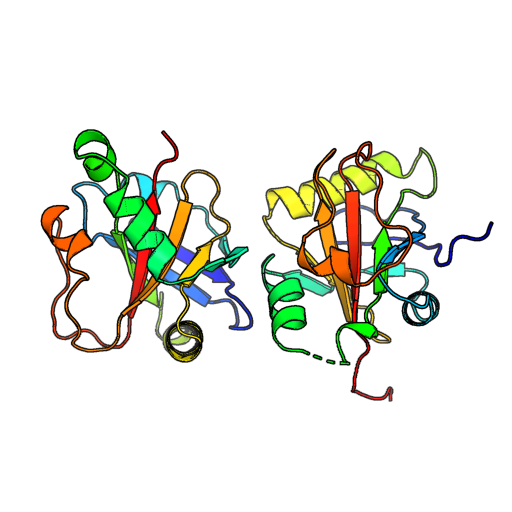SHDHITIMMMTGGPD/DDFLAWAWEDEDPQHIATKTKHWAFADDCVLVNLFDRYKYFPDWAAPCPVVVVVVPDVQVRHKTKIWMGGPDPVRVVSQVVVLVVCVVVNTWTFIPDDQWTKIKHKDAQLHADPPSRVVRDGNGDDSRDHTTIMMMTHGDPDDDD

Nearest PDB structures (foldseek):
  8ou1-assembly1_A  TM=1.007E+00  e=5.804E-31  Mus musculus
  8ou1-assembly2_B  TM=9.969E-01  e=1.263E-27  Mus musculus
  6q2v-assembly2_B  TM=8.848E-01  e=2.048E-13  Homo sapiens
  6q5y-assembly2_B  TM=8.623E-01  e=1.765E-12  Homo sapiens
  5kxf-assembly1_A  TM=7.374E-01  e=2.764E-06  Arabidopsis thaliana

Secondary structure (DSSP, 8-state):
--SEEEEEEETTEEEEEEEEEEEESS--HHHHT--SEEEEEEEE-HHHHHHHHHHS-HHHHTT-EEEEEEESSGGGHHHHHHHHHHHHHHT-EEEE--SSEEEEEEEE-TTPPPPGGGGGG-SS---S---SEEEEEEEE--/---SEEEEEEETTEEEEEEEEEEEESS-SHHHHT--SEEEEEEEE-THHHHHHHHH---GGG-EEEEEEESSGGGHHHHHHHHHHHHHTT-EEEE--SSSEEEEEEE-TTPPPPGGGGGG-SS---SS--SEEEEEEE--SSPP-

B-factor: mean 32.46, std 13.21, range [10.78, 99.3]

Radius of gyration: 20.98 Å; Cα contacts (8 Å, |Δi|>4): 636; chains: 2; bounding box: 58×42×54 Å

InterPro domains:
  IPR003618 Transcription elongation factor S-II, central domain [PF07500] (409-519)
  IPR003618 Transcription elongation factor S-II, central domain [PS51321] (410-530)
  IPR003618 Transcription elongation factor S-II, central domain [SM00510] (412-513)
  IPR012921 Spen paralogue and orthologue SPOC, C-terminal [PF07744] (680-824)
  IPR036575 Transcription elongation factor S-II, central domain superfamily [G3DSA:1.10.472.30] (390-505)
  IPR036575 Transcription elongation factor S-II, central domain superfamily [SSF46942] (401-506)